Protein AF-A1DB89-F1 (afdb_monomer)

Structure (mmCIF, N/CA/C/O backbone):
data_AF-A1DB89-F1
#
_entry.id   AF-A1DB89-F1
#
loop_
_atom_site.group_PDB
_atom_site.id
_atom_site.type_symbol
_atom_site.label_atom_id
_atom_site.label_alt_id
_atom_site.label_comp_id
_atom_site.label_asym_id
_atom_site.label_entity_id
_atom_site.label_seq_id
_atom_site.pdbx_PDB_ins_code
_atom_site.Cartn_x
_atom_site.Cartn_y
_atom_site.Cartn_z
_atom_site.occupancy
_atom_site.B_iso_or_equiv
_atom_site.auth_seq_id
_atom_site.auth_comp_id
_atom_site.auth_asym_id
_atom_site.auth_atom_id
_atom_site.pdbx_PDB_model_num
ATOM 1 N N . MET A 1 1 ? -34.392 -0.209 12.745 1.00 44.47 1 MET A N 1
ATOM 2 C CA . MET A 1 1 ? -32.955 0.082 12.586 1.00 44.47 1 MET A CA 1
ATOM 3 C C . MET A 1 1 ? -32.216 -1.117 13.148 1.00 44.47 1 MET A C 1
ATOM 5 O O . MET A 1 1 ? -32.241 -1.306 14.354 1.00 44.47 1 MET A O 1
ATOM 9 N N . LEU A 1 2 ? -31.728 -2.008 12.284 1.00 49.06 2 LEU A N 1
ATOM 10 C CA . LEU A 1 2 ? -30.913 -3.142 12.717 1.00 49.06 2 LEU A CA 1
ATOM 11 C C . LEU A 1 2 ? -29.501 -2.598 12.916 1.00 49.06 2 LEU A C 1
ATOM 13 O O . LEU A 1 2 ? -28.946 -2.014 11.984 1.00 49.06 2 LEU A O 1
ATOM 17 N N . LEU A 1 3 ? -28.973 -2.722 14.132 1.00 57.09 3 LEU A N 1
ATOM 18 C CA . LEU A 1 3 ? -27.548 -2.521 14.362 1.00 57.09 3 LEU A CA 1
ATOM 19 C C . LEU A 1 3 ? -26.805 -3.492 13.427 1.00 57.09 3 LEU A C 1
ATOM 21 O O . LEU A 1 3 ? -27.287 -4.616 13.237 1.00 57.09 3 LEU A O 1
ATOM 25 N N . PRO A 1 4 ? -25.686 -3.086 12.803 1.00 61.97 4 PRO A N 1
ATOM 26 C CA . PRO A 1 4 ? -24.822 -4.052 12.139 1.00 61.97 4 PRO A CA 1
ATOM 27 C C . PRO A 1 4 ? -24.459 -5.162 13.138 1.00 61.97 4 PRO A C 1
ATOM 29 O O . PRO A 1 4 ? -24.604 -4.965 14.344 1.00 61.97 4 PRO A O 1
ATOM 32 N N . ASN A 1 5 ? -24.015 -6.328 12.659 1.00 65.00 5 ASN A N 1
ATOM 33 C CA . ASN A 1 5 ? -23.378 -7.324 13.528 1.00 65.00 5 ASN A CA 1
ATOM 34 C C . ASN A 1 5 ? -22.105 -6.693 14.111 1.00 65.00 5 ASN A C 1
ATOM 36 O O . ASN A 1 5 ? -21.023 -6.844 13.558 1.00 65.00 5 ASN A O 1
ATOM 40 N N . THR A 1 6 ? -22.277 -5.899 15.159 1.00 69.19 6 THR A N 1
ATOM 41 C CA . THR A 1 6 ? -21.229 -5.233 15.911 1.00 69.19 6 THR A CA 1
ATOM 42 C C . THR A 1 6 ? -20.691 -6.218 16.912 1.00 69.19 6 THR A C 1
ATOM 44 O O . THR A 1 6 ? -21.466 -6.837 17.648 1.00 69.19 6 THR A O 1
ATOM 47 N N . ASP A 1 7 ? -19.374 -6.330 16.953 1.00 84.25 7 ASP A N 1
ATOM 48 C CA . ASP A 1 7 ? -18.709 -7.035 18.031 1.00 84.25 7 ASP A CA 1
ATOM 49 C C . ASP A 1 7 ? -19.123 -6.432 19.391 1.00 84.25 7 ASP A C 1
ATOM 51 O O . ASP A 1 7 ? -18.989 -5.213 19.588 1.00 84.25 7 ASP A O 1
ATOM 55 N N . PRO A 1 8 ? -19.673 -7.244 20.314 1.00 87.88 8 PRO A N 1
ATOM 56 C CA . PRO A 1 8 ? -20.167 -6.755 21.597 1.00 87.88 8 PRO A CA 1
ATOM 57 C C . PRO A 1 8 ? -19.088 -6.084 22.449 1.00 87.88 8 PRO A C 1
ATOM 59 O O . PRO A 1 8 ? -19.389 -5.110 23.138 1.00 87.88 8 PRO A O 1
ATOM 62 N N . GLU A 1 9 ? -17.845 -6.566 22.380 1.00 89.75 9 GLU A N 1
ATOM 63 C CA . GLU A 1 9 ? -16.740 -6.054 23.195 1.00 89.75 9 GLU A CA 1
ATOM 64 C C . GLU A 1 9 ? -16.312 -4.663 22.723 1.00 89.75 9 GLU A C 1
ATOM 66 O O . GLU A 1 9 ? -16.290 -3.710 23.507 1.00 89.75 9 GLU A O 1
ATOM 71 N N . ALA A 1 10 ? -16.084 -4.491 21.418 1.00 90.88 10 ALA A N 1
ATOM 72 C CA . ALA A 1 10 ? -15.806 -3.179 20.842 1.00 90.88 10 ALA A CA 1
ATOM 73 C C . ALA A 1 10 ? -16.953 -2.180 21.086 1.00 90.88 10 ALA A C 1
ATOM 75 O O . ALA A 1 10 ? -16.701 -1.005 21.375 1.00 90.88 10 ALA A O 1
ATOM 76 N N . PHE A 1 11 ? -18.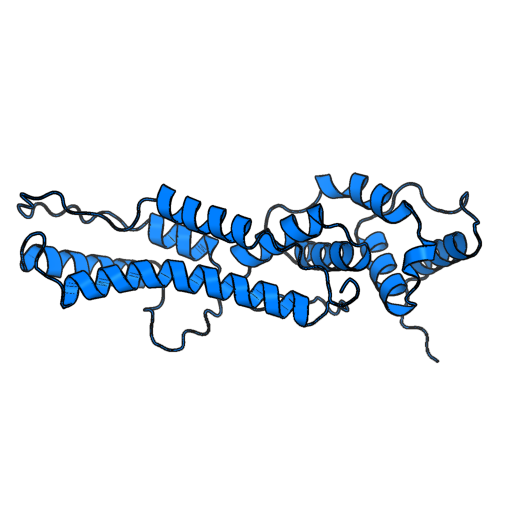209 -2.640 21.046 1.00 91.06 11 PHE A N 1
ATOM 77 C CA . PHE A 1 11 ? -19.352 -1.773 21.336 1.00 91.06 11 PHE A CA 1
ATOM 78 C C . PHE A 1 11 ? -19.424 -1.383 22.813 1.00 91.06 11 PHE A C 1
ATOM 80 O O . PHE A 1 11 ? -19.740 -0.233 23.122 1.00 91.06 11 PHE A O 1
ATOM 87 N N . SER A 1 12 ? -19.068 -2.288 23.729 1.00 94.06 12 SER A N 1
ATOM 88 C CA . SER A 1 12 ? -18.963 -1.970 25.156 1.00 94.06 12 SER A CA 1
ATOM 89 C C . SER A 1 12 ? -17.928 -0.874 25.403 1.00 94.06 12 SER A C 1
ATOM 91 O O . SER A 1 12 ? -18.253 0.141 26.019 1.00 94.06 12 SER A O 1
ATOM 93 N N . ILE A 1 13 ? -16.727 -1.012 24.829 1.00 95.12 13 ILE A N 1
ATOM 94 C CA . ILE A 1 13 ? -15.665 0.002 24.926 1.00 95.12 13 ILE A CA 1
ATOM 95 C C . ILE A 1 13 ? -16.165 1.359 24.409 1.00 95.12 13 ILE A C 1
ATOM 97 O O . ILE A 1 13 ? -15.927 2.401 25.027 1.00 95.12 13 ILE A O 1
ATOM 101 N N . LEU A 1 14 ? -16.880 1.361 23.280 1.00 94.25 14 LEU A N 1
ATOM 102 C CA . LEU A 1 14 ? -17.439 2.578 22.702 1.00 94.25 14 LEU A CA 1
ATOM 103 C C . LEU A 1 14 ? -18.462 3.244 23.636 1.00 94.25 14 LEU A C 1
ATOM 105 O O . LEU A 1 14 ? -18.433 4.465 23.807 1.00 94.25 14 LEU A O 1
ATOM 109 N N . LEU A 1 15 ? -19.345 2.459 24.256 1.00 93.94 15 LEU A N 1
ATOM 110 C CA . LEU A 1 15 ? -20.322 2.956 25.223 1.00 93.94 15 LEU A CA 1
ATOM 111 C C . LEU A 1 15 ? -19.651 3.493 26.488 1.00 93.94 15 LEU A C 1
ATOM 113 O O . LEU A 1 15 ? -20.052 4.548 26.979 1.00 93.94 15 LEU A O 1
ATOM 117 N N . ASP A 1 16 ? -18.627 2.819 27.007 1.00 96.38 16 ASP A N 1
ATOM 118 C CA . ASP A 1 16 ? -17.870 3.303 28.164 1.00 96.38 16 ASP A CA 1
ATOM 119 C C . ASP A 1 16 ? -17.239 4.667 27.882 1.00 96.38 16 ASP A C 1
ATOM 121 O O . ASP A 1 16 ? -17.330 5.578 28.707 1.00 96.38 16 ASP A O 1
ATOM 125 N N . LEU A 1 17 ? -16.701 4.854 26.677 1.00 94.88 17 LEU A N 1
ATOM 126 C CA . LEU A 1 17 ? -16.179 6.138 26.218 1.00 94.88 17 LEU A CA 1
ATOM 127 C C . LEU A 1 17 ? -17.274 7.207 26.088 1.00 94.88 17 LEU A C 1
ATOM 129 O O . LEU A 1 17 ? -17.114 8.309 26.613 1.00 94.88 17 LEU A O 1
ATOM 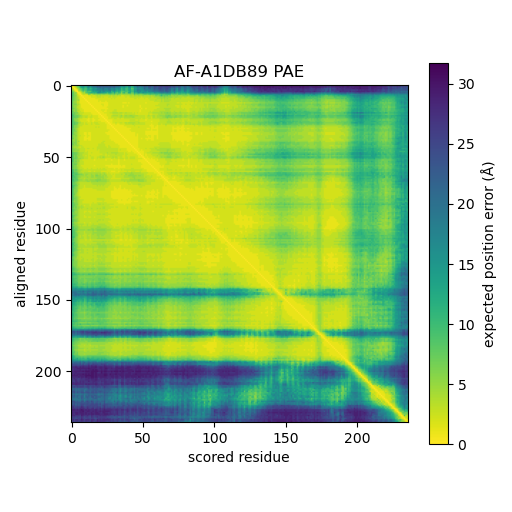133 N N . MET A 1 18 ? -18.415 6.887 25.467 1.00 93.44 18 MET A N 1
ATOM 134 C CA . MET A 1 18 ? -19.552 7.815 25.336 1.00 93.44 18 MET A CA 1
ATOM 135 C C . MET A 1 18 ? -20.154 8.227 26.686 1.00 93.44 18 MET A C 1
ATOM 137 O O . MET A 1 18 ? -20.634 9.351 26.832 1.00 93.44 18 MET A O 1
ATOM 141 N N . HIS A 1 19 ? -20.130 7.330 27.673 1.00 95.38 19 HIS A N 1
ATOM 142 C CA . HIS A 1 19 ? -20.631 7.569 29.026 1.00 95.38 19 HIS A CA 1
ATOM 143 C C . HIS A 1 19 ? -19.552 8.054 30.005 1.00 95.38 19 HIS A C 1
ATOM 145 O O . HIS A 1 19 ? -19.814 8.127 31.207 1.00 95.38 19 HIS A O 1
ATOM 151 N N . CYS A 1 20 ? -18.355 8.395 29.519 1.00 93.75 20 CYS A N 1
ATOM 152 C CA . CYS A 1 20 ? -17.230 8.873 30.328 1.00 93.75 20 CYS A CA 1
ATOM 153 C C . CYS A 1 20 ? -16.781 7.898 31.439 1.00 93.75 20 CYS A C 1
ATOM 155 O O . CYS A 1 20 ? -16.173 8.321 32.425 1.00 93.75 20 CYS A O 1
ATOM 157 N N . ARG A 1 21 ? -17.029 6.592 31.286 1.00 95.19 21 ARG A N 1
ATOM 158 C CA . ARG A 1 21 ? -16.567 5.528 32.194 1.00 95.19 21 ARG A CA 1
ATOM 159 C C . ARG A 1 21 ? -15.124 5.137 31.878 1.00 95.19 21 ARG A C 1
ATOM 161 O O . ARG A 1 21 ? -14.811 3.992 31.584 1.00 95.19 21 ARG A O 1
ATOM 168 N N . THR A 1 22 ? -14.219 6.109 31.946 1.00 91.00 22 THR A N 1
ATOM 169 C CA . THR A 1 22 ? -12.818 5.966 31.507 1.00 91.00 22 THR A CA 1
ATOM 170 C C . THR A 1 22 ? -12.013 4.906 32.262 1.00 91.00 22 THR A C 1
ATOM 172 O O . THR A 1 22 ? -10.991 4.468 31.741 1.00 91.00 22 THR A O 1
ATOM 175 N N . GLN A 1 23 ? -12.460 4.496 33.455 1.00 93.38 23 GLN A N 1
ATOM 176 C CA . GLN A 1 23 ? -11.852 3.414 34.242 1.00 93.38 23 GLN A CA 1
ATOM 177 C C . GLN A 1 23 ? -12.114 2.020 33.654 1.00 93.38 23 GLN A C 1
ATOM 179 O O . GLN A 1 23 ? -11.301 1.127 33.859 1.00 93.38 23 GLN A O 1
ATOM 184 N N . GLU A 1 24 ? -13.205 1.852 32.903 1.00 95.81 24 GLU A N 1
ATOM 185 C CA . GLU A 1 24 ? -13.568 0.586 32.249 1.00 95.81 24 GLU A CA 1
ATOM 186 C C . GLU A 1 24 ? -12.917 0.452 30.861 1.00 95.81 24 GLU A C 1
ATOM 188 O O . GLU A 1 24 ? -12.882 -0.623 30.269 1.00 95.81 24 GLU A O 1
ATOM 193 N N . VAL A 1 25 ? -12.361 1.548 30.330 1.00 95.56 25 VAL A N 1
ATOM 194 C CA . VAL A 1 25 ? -11.751 1.567 28.999 1.00 95.56 25 VAL A CA 1
ATOM 195 C C . VAL A 1 25 ? -10.359 0.929 29.049 1.00 95.56 25 VAL A C 1
ATOM 197 O O . VAL A 1 25 ? -9.493 1.407 29.792 1.00 95.56 25 VAL A O 1
ATOM 200 N N . PRO A 1 26 ? -10.078 -0.091 28.218 1.00 94.88 26 PRO A N 1
ATOM 201 C CA . PRO A 1 26 ? -8.799 -0.782 28.240 1.00 94.88 26 PRO A CA 1
ATOM 202 C C . PRO A 1 26 ? -7.640 0.137 27.833 1.00 94.88 26 PRO A C 1
ATOM 204 O O . PRO A 1 26 ? -7.712 0.931 26.890 1.00 94.88 26 PRO A O 1
ATOM 207 N N . THR A 1 27 ? -6.513 0.000 28.531 1.00 93.31 27 THR A N 1
ATOM 208 C CA . THR A 1 27 ? -5.285 0.759 28.240 1.00 93.31 27 THR A CA 1
ATOM 209 C C . THR A 1 27 ? -4.601 0.302 26.952 1.00 93.31 27 THR A C 1
ATOM 211 O O . THR A 1 27 ? -3.923 1.099 26.304 1.00 93.31 27 THR A O 1
ATOM 214 N N . ALA A 1 28 ? -4.813 -0.952 26.554 1.00 94.00 28 ALA A N 1
ATOM 215 C CA . ALA A 1 28 ? -4.338 -1.541 25.312 1.00 94.00 28 ALA A CA 1
ATOM 216 C C . ALA A 1 28 ? -5.432 -2.422 24.704 1.00 94.00 28 ALA A C 1
ATOM 218 O O . ALA A 1 28 ? -6.164 -3.084 25.431 1.00 94.00 28 ALA A O 1
ATOM 219 N N . VAL A 1 29 ? -5.490 -2.451 23.377 1.00 95.56 29 VAL A N 1
ATOM 220 C CA . VAL A 1 29 ? -6.364 -3.336 22.602 1.00 95.56 29 VAL A CA 1
ATOM 221 C C . VAL A 1 29 ? -5.521 -4.110 21.594 1.00 95.56 29 VAL A C 1
ATOM 223 O O . VAL A 1 29 ? -4.417 -3.694 21.221 1.00 95.56 29 VAL A O 1
ATOM 226 N N . THR A 1 30 ? -6.027 -5.250 21.157 1.00 96.19 30 THR A N 1
ATOM 227 C CA . THR A 1 30 ? -5.510 -5.982 20.006 1.00 96.19 30 THR A CA 1
ATOM 228 C C . THR A 1 30 ? -5.771 -5.206 18.714 1.00 96.19 30 THR A C 1
ATOM 230 O O . THR A 1 30 ? -6.582 -4.279 18.657 1.00 96.19 30 THR A O 1
ATOM 233 N N . PHE A 1 31 ? -5.066 -5.573 17.642 1.00 96.88 31 PHE A N 1
ATOM 234 C CA . PHE A 1 31 ? -5.273 -4.912 16.357 1.00 96.88 31 PHE A CA 1
ATOM 235 C C . PHE A 1 31 ? -6.664 -5.195 15.769 1.00 96.88 31 PHE A C 1
ATOM 237 O O . PHE A 1 31 ? -7.263 -4.294 15.190 1.00 96.88 31 PHE A O 1
ATOM 244 N N . ASP A 1 32 ? -7.204 -6.401 15.956 1.00 95.19 32 ASP A N 1
ATOM 245 C CA . ASP A 1 32 ? -8.548 -6.734 15.474 1.00 95.19 32 ASP A CA 1
ATOM 246 C C . ASP A 1 32 ? -9.638 -5.963 16.240 1.00 95.19 32 ASP A C 1
ATOM 248 O O . ASP A 1 32 ? -10.530 -5.405 15.606 1.00 95.19 32 ASP A O 1
ATOM 252 N N . GLU A 1 33 ? -9.514 -5.810 17.565 1.00 95.38 33 GLU A N 1
ATOM 253 C CA . GLU A 1 33 ? -10.405 -4.940 18.356 1.00 95.38 33 GLU A CA 1
ATOM 254 C C . GLU A 1 33 ? -10.330 -3.477 17.893 1.00 95.38 33 GLU A C 1
ATOM 256 O O . GLU A 1 33 ? -11.354 -2.807 17.780 1.00 95.38 33 GLU A O 1
ATOM 261 N N . LEU A 1 34 ? -9.134 -2.968 17.567 1.00 96.88 34 LEU A N 1
ATOM 262 C CA . LEU A 1 34 ? -8.974 -1.607 17.044 1.00 96.88 34 LEU A CA 1
ATOM 263 C C . LEU A 1 34 ? -9.665 -1.419 15.684 1.00 96.88 34 LEU A C 1
ATOM 265 O O . LEU A 1 34 ? -10.245 -0.362 15.425 1.00 96.88 34 LEU A O 1
ATOM 269 N N . VAL A 1 35 ? -9.593 -2.422 14.807 1.00 96.75 35 VAL A N 1
ATOM 270 C CA . VAL A 1 35 ? -10.271 -2.409 13.501 1.00 96.75 35 VAL A CA 1
ATOM 271 C C . VAL A 1 35 ? -11.781 -2.400 13.688 1.00 96.75 35 VAL A C 1
ATOM 273 O O . VAL A 1 35 ? -12.471 -1.612 13.047 1.00 96.75 35 VAL A O 1
ATOM 276 N N . GLU A 1 36 ? -12.289 -3.228 14.589 1.00 95.38 36 GLU A N 1
ATOM 277 C CA . GLU A 1 36 ? -13.714 -3.314 14.877 1.00 95.38 36 GLU A CA 1
ATOM 278 C C . GLU A 1 36 ? -14.246 -2.025 15.521 1.00 95.38 36 GLU A C 1
ATOM 280 O O . GLU A 1 36 ? -15.251 -1.467 15.076 1.00 95.38 36 GLU A O 1
ATOM 285 N N . LEU A 1 37 ? -13.499 -1.440 16.460 1.00 95.19 37 LEU A N 1
ATOM 286 C CA . LEU A 1 37 ? -13.767 -0.094 16.970 1.00 95.19 37 LEU A CA 1
ATOM 287 C C . LEU A 1 37 ? -13.818 0.939 15.837 1.00 95.19 37 LEU A C 1
ATOM 289 O O . LEU A 1 37 ? -14.718 1.777 15.809 1.00 95.19 37 LEU A O 1
ATOM 293 N N . ALA A 1 38 ? -12.896 0.874 14.872 1.00 95.62 38 ALA A N 1
ATOM 294 C CA . ALA A 1 38 ? -12.907 1.768 13.716 1.00 95.62 38 ALA A CA 1
ATOM 295 C C . ALA A 1 38 ? -14.157 1.573 12.836 1.00 95.62 38 ALA A C 1
ATOM 297 O O . ALA A 1 38 ? -14.722 2.560 12.355 1.00 95.62 38 ALA A O 1
ATOM 298 N N . VAL A 1 39 ? -14.632 0.333 12.654 1.00 94.44 39 VAL A N 1
ATOM 299 C CA . VAL A 1 39 ? -15.888 0.036 11.938 1.00 94.44 39 VAL A CA 1
ATOM 300 C C . VAL A 1 39 ? -17.060 0.718 12.633 1.00 94.44 39 VAL A C 1
ATOM 302 O O . VAL A 1 39 ? -17.817 1.450 11.989 1.00 94.44 39 VAL A O 1
ATOM 305 N N . GLN A 1 40 ? -17.177 0.543 13.947 1.00 92.75 40 GLN A N 1
ATOM 306 C CA . GLN A 1 40 ? -18.278 1.097 14.732 1.00 92.75 40 GLN A CA 1
ATOM 307 C C . GLN A 1 40 ? -18.240 2.624 14.774 1.00 92.75 40 GLN A C 1
ATOM 309 O O . GLN A 1 40 ? -19.252 3.279 14.528 1.00 92.75 40 GLN A O 1
ATOM 314 N N . VAL A 1 41 ? -17.064 3.211 14.987 1.00 93.25 41 VAL A N 1
ATOM 315 C CA . VAL A 1 41 ? -16.871 4.665 14.970 1.00 93.25 41 VAL A CA 1
ATOM 316 C C . VAL A 1 41 ? -17.231 5.267 13.622 1.00 93.25 41 VAL A C 1
ATOM 318 O O . VAL A 1 41 ? -17.911 6.297 13.562 1.00 93.25 41 VAL A O 1
ATOM 321 N N . ASN A 1 42 ? -16.820 4.617 12.535 1.00 93.00 42 ASN A N 1
ATOM 322 C CA . A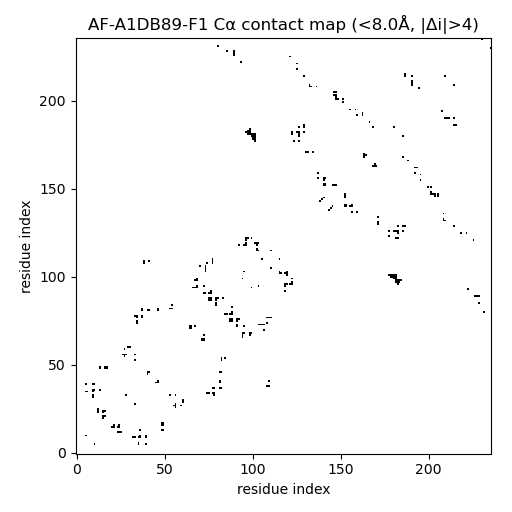SN A 1 42 ? -17.170 5.058 11.197 1.00 93.00 42 ASN A CA 1
ATOM 323 C C . ASN A 1 42 ? -18.671 4.894 10.913 1.00 93.00 42 ASN A C 1
ATOM 325 O O . ASN A 1 42 ? -19.237 5.720 10.197 1.00 93.00 42 ASN A O 1
ATOM 329 N N . TYR A 1 43 ? -19.324 3.870 11.469 1.00 91.88 43 TYR A N 1
ATOM 330 C CA . TYR A 1 43 ? -20.761 3.643 11.319 1.00 91.88 43 TYR A CA 1
ATOM 331 C C . TYR A 1 43 ? -21.591 4.677 12.095 1.00 91.88 43 TYR A C 1
ATOM 333 O O . TYR A 1 43 ? -22.415 5.373 11.503 1.00 91.88 43 TYR A O 1
ATOM 341 N N . PHE A 1 44 ? -21.332 4.837 13.396 1.00 91.69 44 PHE A N 1
ATOM 342 C CA . PHE A 1 44 ? -22.059 5.759 14.279 1.00 91.69 44 PHE A CA 1
ATO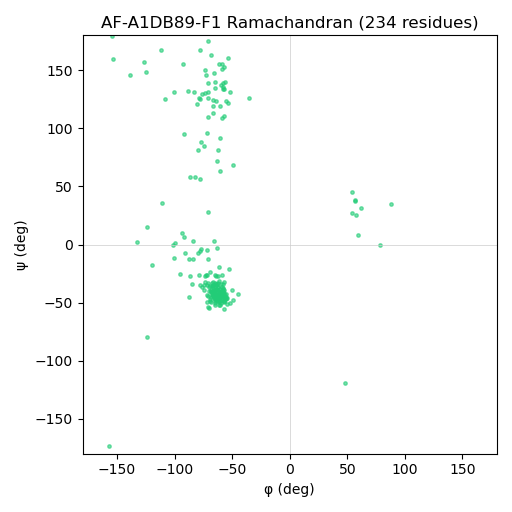M 343 C C . PHE A 1 44 ? -21.612 7.220 14.157 1.00 91.69 44 PHE A C 1
ATOM 345 O O . PHE A 1 44 ? -22.230 8.102 14.749 1.00 91.69 44 PHE A O 1
ATOM 352 N N . LYS A 1 45 ? -20.541 7.492 13.400 1.00 91.94 45 LYS A N 1
ATOM 353 C CA . LYS A 1 45 ? -19.960 8.832 13.206 1.00 91.94 45 LYS A CA 1
ATOM 354 C C . LYS A 1 45 ? -19.565 9.511 14.522 1.00 91.94 45 LYS A C 1
ATOM 356 O O . LYS A 1 45 ? -19.672 10.724 14.666 1.00 91.94 45 LYS A O 1
ATOM 361 N N . CYS A 1 46 ? -19.037 8.737 15.466 1.00 92.69 46 CYS A N 1
ATOM 362 C CA . CYS A 1 46 ? -18.777 9.169 16.841 1.00 92.69 46 CYS A CA 1
ATOM 363 C C . CYS A 1 46 ? -17.281 9.297 17.184 1.00 92.69 46 CYS A C 1
ATOM 365 O O . CYS A 1 46 ? -16.876 9.029 18.311 1.00 92.69 46 CYS A O 1
ATOM 367 N N . HIS A 1 47 ? -16.452 9.729 16.22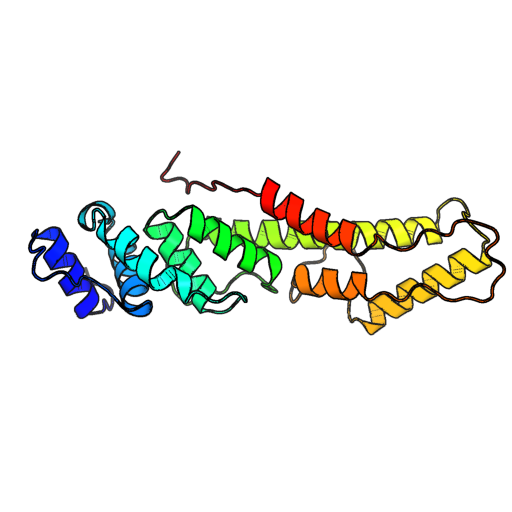9 1.00 92.88 47 HIS A N 1
ATOM 368 C CA . HIS A 1 47 ? -14.995 9.864 16.391 1.00 92.88 47 HIS A CA 1
ATOM 369 C C . HIS A 1 47 ? -14.589 10.647 17.651 1.00 92.88 47 HIS A C 1
ATOM 371 O O . HIS A 1 47 ? -13.658 10.257 18.350 1.00 92.88 47 HIS A O 1
ATOM 377 N N . GLY A 1 48 ? -15.326 11.715 17.981 1.00 90.12 48 GLY A N 1
ATOM 378 C CA . GLY A 1 48 ? -15.046 12.551 19.151 1.00 90.12 48 GLY A CA 1
ATOM 379 C C . GLY A 1 48 ? -15.185 11.830 20.496 1.00 90.12 48 GLY A C 1
ATOM 380 O O . GLY A 1 48 ? -14.488 12.195 21.439 1.00 90.12 48 GLY A O 1
ATOM 381 N N . ALA A 1 49 ? -16.017 10.784 20.587 1.00 91.56 49 ALA A N 1
ATOM 382 C CA . ALA A 1 49 ? -16.207 10.028 21.828 1.00 91.56 49 ALA A CA 1
ATOM 383 C C . ALA A 1 49 ? -14.926 9.302 22.267 1.00 91.56 49 ALA A C 1
ATOM 385 O O . ALA A 1 49 ? -14.718 9.069 23.452 1.00 91.56 49 ALA A O 1
ATOM 386 N N . LEU A 1 50 ? -14.039 8.983 21.321 1.00 92.19 50 LEU A N 1
ATOM 387 C CA . LEU A 1 50 ? -12.823 8.227 21.598 1.00 92.19 50 LEU A CA 1
ATOM 388 C C . LEU A 1 50 ? -11.671 9.103 22.102 1.00 92.19 50 LEU A C 1
ATOM 390 O O . LEU A 1 50 ? -10.672 8.574 22.590 1.00 92.19 50 LEU A O 1
ATOM 394 N N . GLY A 1 51 ? -11.781 10.431 21.999 1.00 91.00 51 GLY A N 1
ATOM 395 C CA . GLY A 1 51 ? -10.744 11.362 22.442 1.00 91.00 51 GLY A CA 1
ATOM 396 C C . GLY A 1 51 ? -9.348 10.973 21.935 1.00 91.00 51 GLY A C 1
ATOM 397 O O . GLY A 1 51 ? -9.108 10.897 20.734 1.00 91.00 51 GLY A O 1
ATOM 398 N N . LEU A 1 52 ? -8.422 10.716 22.866 1.00 92.19 52 LEU A N 1
ATOM 399 C CA . LEU A 1 52 ? -7.024 10.363 22.571 1.00 92.19 52 LEU A CA 1
ATOM 400 C C . LEU A 1 52 ? -6.721 8.857 22.656 1.00 92.19 52 LEU A C 1
ATOM 402 O O . LEU A 1 52 ? -5.568 8.459 22.479 1.00 92.19 52 LEU A O 1
ATOM 406 N N . TYR A 1 53 ? -7.714 8.014 22.947 1.00 95.12 53 TYR A N 1
ATOM 407 C CA . TYR A 1 53 ? -7.505 6.570 23.080 1.00 95.12 53 TYR A CA 1
ATOM 408 C C . TYR A 1 53 ? -6.980 5.909 21.794 1.00 95.12 53 TYR A C 1
ATOM 410 O O . TYR A 1 53 ? -6.009 5.157 21.901 1.00 95.12 53 TYR A O 1
ATOM 418 N N . PRO A 1 54 ? -7.485 6.236 20.582 1.00 95.25 54 PRO A N 1
ATOM 419 C CA . PRO A 1 54 ? -6.985 5.639 19.348 1.00 95.25 54 PRO A CA 1
ATOM 420 C C . PRO A 1 54 ? -5.497 5.888 19.147 1.00 95.25 54 PRO A C 1
ATOM 422 O O . PRO A 1 54 ? -4.760 4.943 18.895 1.00 95.25 54 PRO A O 1
ATOM 425 N N . ALA A 1 55 ? -5.034 7.126 19.348 1.00 94.75 55 ALA A N 1
ATOM 426 C CA . ALA A 1 55 ? -3.620 7.472 19.222 1.00 94.75 55 ALA A CA 1
ATOM 427 C C . ALA A 1 55 ? -2.743 6.641 20.174 1.00 94.75 55 ALA A C 1
ATOM 429 O O . ALA A 1 55 ? -1.685 6.153 19.784 1.00 94.75 55 ALA A O 1
ATOM 430 N N . ARG A 1 56 ? -3.207 6.415 21.412 1.00 94.94 56 ARG A N 1
ATOM 431 C CA . ARG A 1 56 ? -2.504 5.559 22.377 1.00 94.94 56 ARG A CA 1
ATOM 432 C C . ARG A 1 56 ? -2.465 4.110 21.910 1.00 94.94 56 ARG A C 1
ATOM 434 O O . ARG A 1 56 ? -1.392 3.522 21.895 1.00 94.94 56 ARG A O 1
ATOM 441 N N . TRP A 1 57 ? -3.593 3.522 21.529 1.00 97.38 57 TRP A N 1
ATOM 442 C CA . TRP A 1 57 ? -3.636 2.125 21.086 1.00 97.38 57 TRP A CA 1
ATOM 443 C C . TRP A 1 57 ? -2.801 1.893 19.824 1.00 97.38 57 TRP A C 1
ATOM 445 O O . TRP A 1 57 ? -2.023 0.941 19.759 1.00 97.38 57 TRP A O 1
ATOM 455 N N . ILE A 1 58 ? -2.889 2.814 18.866 1.00 96.69 58 ILE A N 1
ATOM 456 C CA . ILE A 1 58 ? -2.083 2.830 17.648 1.00 96.69 58 ILE A CA 1
ATOM 457 C C . ILE A 1 58 ? -0.584 2.825 17.976 1.00 96.69 58 ILE A C 1
ATOM 459 O O . ILE A 1 58 ? 0.157 2.019 17.413 1.00 96.69 58 ILE A O 1
ATOM 463 N N . GLU A 1 59 ? -0.138 3.663 18.915 1.00 95.06 59 GLU A N 1
ATOM 464 C CA . GLU A 1 59 ? 1.273 3.755 19.308 1.00 95.06 59 GLU A CA 1
ATOM 465 C C . GLU A 1 59 ? 1.832 2.413 19.812 1.00 95.06 59 GLU A C 1
ATOM 467 O O . GLU A 1 59 ? 2.960 2.046 19.485 1.00 95.06 59 GLU A O 1
ATOM 472 N N . HIS A 1 60 ? 1.031 1.633 20.544 1.00 94.38 60 HIS A N 1
ATOM 473 C CA . HIS A 1 60 ? 1.434 0.309 21.038 1.00 94.38 60 HIS A CA 1
ATOM 474 C C . HIS A 1 60 ? 1.472 -0.757 19.935 1.00 94.38 60 HIS A C 1
ATOM 476 O O . HIS A 1 60 ? 2.207 -1.744 20.035 1.00 94.38 60 HIS A O 1
ATOM 482 N N . LEU A 1 61 ? 0.673 -0.579 18.882 1.00 96.06 61 LEU A N 1
ATOM 483 C CA . LEU A 1 61 ? 0.503 -1.556 17.810 1.00 96.06 61 LEU A CA 1
ATOM 484 C C . LEU A 1 61 ? 1.418 -1.284 16.608 1.00 96.06 61 LEU A C 1
ATOM 486 O O . LEU A 1 61 ? 1.793 -2.227 15.909 1.00 96.06 61 LEU A O 1
ATOM 490 N N . LYS A 1 62 ? 1.848 -0.032 16.390 1.00 91.94 62 LYS A N 1
ATOM 491 C CA . LYS A 1 62 ? 2.592 0.375 15.183 1.00 91.94 62 LYS A CA 1
ATOM 492 C C . LYS A 1 62 ? 3.876 -0.422 14.943 1.00 91.94 62 LYS A C 1
ATOM 494 O O . LYS A 1 62 ? 4.239 -0.657 13.795 1.00 91.94 62 LYS A O 1
ATOM 499 N N . ALA A 1 63 ? 4.547 -0.867 16.009 1.00 91.06 63 ALA A N 1
ATOM 500 C CA . ALA A 1 63 ? 5.788 -1.638 15.916 1.00 91.06 63 ALA A CA 1
ATOM 501 C C . ALA A 1 63 ? 5.583 -3.058 15.359 1.00 91.06 63 ALA A C 1
ATOM 503 O O . ALA A 1 63 ? 6.521 -3.645 14.828 1.00 91.06 63 ALA A O 1
ATOM 504 N N . LYS A 1 64 ? 4.368 -3.611 15.476 1.00 92.50 64 LYS A N 1
ATOM 505 C CA . LYS A 1 64 ? 4.016 -4.954 14.988 1.00 92.50 64 LYS A CA 1
ATOM 506 C C . LYS A 1 64 ? 3.489 -4.949 13.553 1.00 92.50 64 LYS A C 1
ATOM 508 O O . LYS A 1 64 ? 3.293 -6.015 12.980 1.00 92.50 64 LYS A O 1
ATOM 513 N N . ARG A 1 65 ? 3.267 -3.764 12.980 1.00 94.38 65 ARG A N 1
ATOM 514 C CA . ARG A 1 65 ? 2.726 -3.598 11.633 1.00 94.38 65 ARG A CA 1
ATOM 515 C C . ARG A 1 65 ? 3.610 -4.306 10.594 1.00 94.38 65 ARG A C 1
ATOM 517 O O . ARG A 1 65 ? 4.829 -4.109 10.606 1.00 94.38 65 ARG A O 1
ATOM 524 N N . PRO A 1 66 ? 3.021 -5.041 9.637 1.00 93.94 66 PRO A N 1
ATOM 525 C CA . PRO A 1 66 ? 3.776 -5.660 8.559 1.00 93.94 66 PRO A CA 1
ATOM 526 C C . PRO A 1 66 ? 4.558 -4.648 7.716 1.00 93.94 66 PRO A C 1
ATOM 528 O O . PRO A 1 66 ? 4.165 -3.494 7.536 1.00 93.94 66 PRO A O 1
ATOM 531 N N . ASN A 1 67 ? 5.676 -5.107 7.160 1.00 91.75 67 ASN A N 1
ATOM 532 C CA . ASN A 1 67 ? 6.513 -4.346 6.229 1.00 91.75 67 ASN A CA 1
ATOM 533 C C . ASN A 1 67 ? 6.304 -4.757 4.760 1.00 91.75 67 ASN A C 1
ATOM 535 O O . ASN A 1 67 ? 6.948 -4.201 3.871 1.00 91.75 67 ASN A O 1
ATOM 539 N N . ALA A 1 68 ? 5.420 -5.724 4.517 1.00 93.50 68 ALA A N 1
ATOM 540 C CA . ALA A 1 68 ? 5.032 -6.211 3.204 1.00 93.50 68 ALA A CA 1
ATOM 541 C C . ALA A 1 68 ? 3.512 -6.114 3.047 1.00 93.50 68 ALA A C 1
ATOM 543 O O . ALA A 1 68 ? 2.769 -6.235 4.021 1.00 93.50 68 ALA A O 1
ATOM 544 N N . TYR A 1 69 ? 3.051 -5.880 1.820 1.00 95.50 69 TYR A N 1
ATOM 545 C CA . TYR A 1 69 ? 1.627 -5.781 1.523 1.00 95.50 69 TYR A CA 1
ATOM 546 C C . TYR A 1 69 ? 0.901 -7.109 1.785 1.00 95.50 69 TYR A C 1
ATOM 548 O O . TYR A 1 69 ? 1.244 -8.144 1.211 1.00 95.50 69 TYR A O 1
ATOM 556 N N . CYS A 1 70 ? -0.116 -7.051 2.642 1.00 95.94 70 CYS A N 1
ATOM 557 C CA . CYS A 1 70 ? -1.006 -8.145 3.022 1.00 95.94 70 CYS A CA 1
ATOM 558 C C . CYS A 1 70 ? -2.361 -7.577 3.483 1.00 95.94 70 CYS A C 1
ATOM 560 O O . CYS A 1 70 ? -2.543 -6.359 3.541 1.00 95.94 70 CYS A O 1
ATOM 562 N N . ASP A 1 71 ? -3.297 -8.446 3.857 1.00 96.75 71 ASP A N 1
ATOM 563 C CA . ASP A 1 71 ? -4.629 -8.054 4.340 1.00 96.75 71 ASP A CA 1
ATOM 564 C C . ASP A 1 71 ? -4.569 -7.141 5.575 1.00 96.75 71 ASP A C 1
ATOM 566 O O . ASP A 1 71 ? -5.348 -6.198 5.713 1.00 96.75 71 ASP A O 1
ATOM 570 N N . GLU A 1 72 ? -3.580 -7.336 6.446 1.00 96.75 72 GLU A N 1
ATOM 571 C CA . GLU A 1 72 ? -3.387 -6.470 7.609 1.00 96.75 72 GLU A CA 1
ATOM 572 C C . GLU A 1 72 ? -3.031 -5.028 7.204 1.00 96.75 72 GLU A C 1
ATOM 574 O O . GLU A 1 72 ? -3.477 -4.079 7.841 1.00 96.75 72 GLU A O 1
ATOM 579 N N . ILE A 1 73 ? -2.309 -4.824 6.094 1.00 97.44 73 ILE A N 1
ATOM 580 C CA . ILE A 1 73 ? -2.038 -3.476 5.564 1.00 97.44 73 ILE A CA 1
ATOM 581 C C . ILE A 1 73 ? -3.331 -2.782 5.130 1.00 97.44 73 ILE A C 1
ATOM 583 O O . ILE A 1 73 ? -3.464 -1.576 5.323 1.00 97.44 73 ILE A O 1
ATOM 587 N N . VAL A 1 74 ? -4.309 -3.523 4.599 1.00 97.75 74 VAL A N 1
ATOM 588 C CA . VAL A 1 74 ? -5.634 -2.974 4.266 1.00 97.75 74 VAL A CA 1
ATOM 589 C C . VAL A 1 74 ? -6.376 -2.543 5.531 1.00 97.75 74 VAL A C 1
ATOM 591 O O . VAL A 1 74 ? -6.909 -1.433 5.577 1.00 97.75 74 VAL A O 1
ATOM 594 N N . LYS A 1 75 ? -6.348 -3.369 6.583 1.00 98.06 75 LYS A N 1
ATOM 595 C CA . LYS A 1 75 ? -6.891 -3.007 7.901 1.00 98.06 75 LYS A CA 1
ATOM 596 C C . LYS A 1 75 ? -6.220 -1.743 8.456 1.00 98.06 75 LYS A C 1
ATOM 598 O O . LYS A 1 75 ? -6.906 -0.842 8.929 1.00 98.06 75 LYS A O 1
ATOM 603 N N . TRP A 1 76 ? -4.897 -1.618 8.329 1.00 98.00 76 TRP A N 1
ATOM 604 C CA . TRP A 1 76 ? -4.169 -0.421 8.761 1.00 98.00 76 TRP A CA 1
ATOM 605 C C . TRP A 1 76 ? -4.520 0.824 7.934 1.00 98.00 76 TRP A C 1
ATOM 607 O O . TRP A 1 76 ? -4.623 1.914 8.498 1.00 98.00 76 TRP A O 1
ATOM 617 N N . ILE A 1 77 ? -4.750 0.684 6.621 1.00 97.12 77 ILE A N 1
ATOM 618 C CA . ILE A 1 77 ? -5.285 1.776 5.790 1.00 97.12 77 ILE A CA 1
ATOM 619 C C . ILE A 1 77 ? -6.620 2.241 6.371 1.00 97.12 77 ILE A C 1
ATOM 621 O O . ILE A 1 77 ? -6.793 3.433 6.605 1.00 97.12 77 ILE A O 1
ATOM 625 N N . PHE A 1 78 ? -7.535 1.317 6.664 1.00 97.69 78 PHE A N 1
ATOM 626 C CA . PHE A 1 78 ? -8.835 1.662 7.231 1.00 97.69 78 PHE A CA 1
ATOM 627 C C . PHE A 1 78 ? -8.719 2.379 8.587 1.00 97.69 78 PHE A C 1
ATOM 629 O O . PHE A 1 78 ? -9.237 3.484 8.738 1.00 97.69 78 PHE A O 1
ATOM 636 N N . VAL A 1 79 ? -7.975 1.801 9.534 1.00 97.19 79 VAL A N 1
ATOM 637 C CA . VAL A 1 79 ? -7.735 2.370 10.874 1.00 97.19 79 VAL A CA 1
ATOM 638 C C . VAL A 1 79 ? -7.143 3.778 10.784 1.00 97.19 79 VAL A C 1
ATOM 640 O O . VAL A 1 79 ? -7.626 4.694 11.446 1.00 97.19 79 VAL A O 1
ATOM 643 N N . SER A 1 80 ? -6.133 3.978 9.933 1.00 96.00 80 SER A N 1
ATOM 644 C CA . SER A 1 80 ? -5.486 5.288 9.777 1.00 96.00 80 SER A CA 1
ATOM 645 C C . SER A 1 80 ? -6.400 6.350 9.159 1.00 96.00 80 SER A C 1
ATOM 647 O O . SER A 1 80 ? -6.309 7.516 9.536 1.00 96.00 80 SER A O 1
ATOM 649 N N . VAL A 1 81 ? -7.324 5.958 8.272 1.00 94.44 81 VAL A N 1
ATOM 650 C CA . VAL A 1 81 ? -8.347 6.859 7.718 1.00 94.44 81 VAL A CA 1
ATOM 651 C C . VAL A 1 81 ? -9.371 7.249 8.781 1.00 94.44 81 VAL A C 1
ATOM 653 O O . VAL A 1 81 ? -9.691 8.429 8.905 1.00 94.44 81 VAL A O 1
ATOM 656 N N . VAL A 1 82 ? -9.889 6.281 9.544 1.00 95.56 82 VAL A N 1
ATOM 657 C CA . VAL A 1 82 ? -10.923 6.532 10.562 1.00 95.56 82 VAL A CA 1
ATOM 658 C C . VAL A 1 82 ? -10.376 7.392 11.698 1.00 95.56 82 VAL A C 1
ATOM 660 O O . VAL A 1 82 ? -11.004 8.373 12.083 1.00 95.56 82 VAL A O 1
ATOM 663 N N . PHE A 1 83 ? -9.190 7.071 12.213 1.00 94.75 83 PHE A N 1
ATOM 664 C CA . PHE A 1 83 ? -8.603 7.793 13.347 1.00 94.75 83 PHE A CA 1
ATOM 665 C C . PHE A 1 83 ? -7.698 8.959 12.948 1.00 94.75 83 PHE A C 1
ATOM 667 O O . PHE A 1 83 ? -7.097 9.584 13.818 1.00 94.75 83 PHE A O 1
ATOM 674 N N . ASN A 1 84 ? -7.638 9.282 11.655 1.00 91.44 84 ASN A N 1
ATOM 675 C CA . ASN A 1 84 ? -6.874 10.401 11.116 1.00 91.44 84 ASN A CA 1
ATOM 676 C C . ASN A 1 84 ? -5.384 10.386 11.520 1.00 91.44 84 ASN A C 1
ATOM 678 O O . ASN A 1 84 ? -4.812 11.406 11.910 1.00 91.44 84 ASN A O 1
ATOM 682 N N . ASP A 1 85 ? -4.751 9.216 11.418 1.00 92.81 85 ASP A N 1
ATOM 683 C CA . ASP A 1 85 ? -3.312 9.062 11.636 1.00 92.81 85 ASP A CA 1
ATOM 684 C C . ASP A 1 85 ? -2.561 9.213 10.306 1.00 92.81 85 ASP A C 1
ATOM 686 O O . ASP A 1 85 ? -2.431 8.269 9.519 1.00 92.81 85 ASP A O 1
ATOM 690 N N . CYS A 1 86 ? -2.078 10.427 10.037 1.00 89.81 86 CYS A N 1
ATOM 691 C CA . CYS A 1 86 ? -1.408 10.763 8.781 1.00 89.81 86 CYS A CA 1
ATOM 692 C C . CYS A 1 86 ? -0.092 10.000 8.566 1.00 89.81 86 CYS A C 1
ATOM 694 O O . CYS A 1 86 ? 0.250 9.689 7.423 1.00 89.81 86 CYS A O 1
ATOM 696 N N . GLU A 1 87 ? 0.661 9.717 9.632 1.00 89.06 87 GLU A N 1
ATOM 697 C CA . GLU A 1 87 ? 1.960 9.044 9.524 1.00 89.06 87 GLU A CA 1
ATOM 698 C C . GLU A 1 87 ? 1.765 7.591 9.093 1.00 89.06 87 GLU A C 1
ATOM 700 O O . GLU A 1 87 ? 2.389 7.117 8.134 1.00 89.06 87 GLU A O 1
ATOM 705 N N . ILE A 1 88 ? 0.847 6.893 9.762 1.00 93.25 88 ILE A N 1
ATOM 706 C CA . ILE A 1 88 ? 0.503 5.523 9.411 1.00 93.25 88 ILE A CA 1
ATOM 707 C C . ILE A 1 88 ? -0.119 5.499 8.035 1.00 93.25 88 ILE A C 1
ATOM 709 O O . ILE A 1 88 ? 0.359 4.719 7.214 1.00 93.25 88 ILE A O 1
ATOM 713 N N . TYR A 1 89 ? -1.099 6.366 7.759 1.00 93.56 89 TYR A N 1
ATOM 714 C CA . TYR A 1 89 ? -1.757 6.432 6.458 1.00 93.56 89 TYR A CA 1
ATOM 715 C C . TYR A 1 89 ? -0.735 6.553 5.324 1.00 93.56 89 TYR A C 1
ATOM 717 O O . TYR A 1 89 ? -0.741 5.735 4.402 1.00 93.56 89 TYR A O 1
ATOM 725 N N . ALA A 1 90 ? 0.206 7.498 5.417 1.00 89.00 90 ALA A N 1
ATOM 726 C CA . ALA A 1 90 ? 1.259 7.669 4.419 1.00 89.00 90 ALA A CA 1
ATOM 727 C C . ALA A 1 90 ? 2.134 6.412 4.280 1.00 89.00 90 ALA A C 1
ATOM 729 O O . ALA A 1 90 ? 2.428 5.970 3.167 1.00 89.00 90 ALA A O 1
ATOM 730 N N . SER A 1 91 ? 2.524 5.798 5.399 1.00 90.75 91 SER A N 1
ATOM 731 C CA . SER A 1 91 ? 3.351 4.590 5.400 1.00 90.75 91 SER A CA 1
ATOM 732 C C . SER A 1 91 ? 2.655 3.395 4.733 1.00 90.75 91 SER A C 1
ATOM 734 O O . SER A 1 91 ? 3.238 2.749 3.856 1.00 90.75 91 SER A O 1
ATOM 736 N N . VAL A 1 92 ? 1.402 3.113 5.100 1.00 94.94 92 VAL A N 1
ATOM 737 C CA . VAL A 1 92 ? 0.683 1.916 4.633 1.00 94.94 92 VAL A CA 1
ATOM 738 C C . VAL A 1 92 ? 0.149 2.062 3.217 1.00 94.94 92 VAL A C 1
ATOM 740 O O . VAL A 1 92 ? 0.189 1.103 2.445 1.00 94.94 92 VAL A O 1
ATOM 743 N N . THR A 1 93 ? -0.270 3.267 2.827 1.00 94.38 93 THR A N 1
ATOM 744 C CA . THR A 1 93 ? -0.648 3.544 1.436 1.00 94.38 93 THR A CA 1
ATOM 745 C C . THR A 1 93 ? 0.563 3.510 0.513 1.00 94.38 93 THR A C 1
ATOM 747 O O . THR A 1 93 ? 0.465 2.923 -0.560 1.00 94.38 93 THR A O 1
ATOM 750 N N . CYS A 1 94 ? 1.728 4.019 0.932 1.00 91.06 94 CYS A N 1
ATOM 751 C CA . CYS A 1 94 ? 2.974 3.883 0.169 1.00 91.06 94 CYS A CA 1
ATOM 752 C C . CYS A 1 94 ? 3.328 2.409 -0.080 1.00 91.06 94 CYS A C 1
ATOM 754 O O . CYS A 1 94 ? 3.644 2.018 -1.209 1.00 91.06 94 CYS A O 1
ATOM 756 N N . LEU A 1 95 ? 3.215 1.570 0.952 1.00 92.88 95 LEU A N 1
ATOM 757 C CA . LEU A 1 95 ? 3.459 0.137 0.831 1.00 92.88 95 LEU A CA 1
ATOM 758 C C . LEU A 1 95 ? 2.467 -0.531 -0.136 1.00 92.88 95 LEU A C 1
ATOM 760 O O . LEU A 1 95 ? 2.881 -1.266 -1.036 1.00 92.88 95 LEU A O 1
ATOM 764 N N . ALA A 1 96 ? 1.174 -0.216 -0.013 1.00 96.06 96 ALA A N 1
ATOM 765 C CA . ALA A 1 96 ? 0.141 -0.710 -0.920 1.00 96.06 96 ALA A CA 1
ATOM 766 C C . ALA A 1 96 ? 0.376 -0.255 -2.368 1.00 96.06 96 ALA A C 1
ATOM 768 O O . ALA A 1 96 ? 0.319 -1.079 -3.280 1.00 96.06 96 ALA A O 1
ATOM 769 N N . ILE A 1 97 ? 0.719 1.015 -2.596 1.00 95.38 97 ILE A N 1
ATOM 770 C CA . ILE A 1 97 ? 1.051 1.562 -3.920 1.00 95.38 97 ILE A CA 1
ATOM 771 C C . ILE A 1 97 ? 2.214 0.785 -4.550 1.00 95.38 97 ILE A C 1
ATOM 773 O O . ILE A 1 97 ? 2.153 0.443 -5.728 1.00 95.38 97 ILE A O 1
ATOM 777 N N . ARG A 1 98 ? 3.267 0.478 -3.783 1.00 92.19 98 ARG A N 1
ATOM 778 C CA . ARG A 1 98 ? 4.481 -0.188 -4.287 1.00 92.19 98 ARG A CA 1
ATOM 779 C C . ARG A 1 98 ? 4.310 -1.678 -4.575 1.00 92.19 98 ARG A C 1
ATOM 781 O O . ARG A 1 98 ? 4.956 -2.188 -5.495 1.00 92.19 98 ARG A O 1
ATOM 788 N N . GLN A 1 99 ? 3.501 -2.372 -3.777 1.00 95.38 99 GLN A N 1
ATOM 789 C CA . GLN A 1 99 ? 3.521 -3.838 -3.713 1.00 95.38 99 GLN A CA 1
ATOM 790 C C . GLN A 1 99 ? 2.203 -4.513 -4.101 1.00 95.38 99 GLN A C 1
ATOM 792 O O . GLN A 1 99 ? 2.218 -5.699 -4.440 1.00 95.38 99 GLN A O 1
ATOM 797 N N . SER A 1 100 ? 1.078 -3.792 -4.109 1.00 96.31 100 SER A N 1
ATOM 798 C CA . SER A 1 100 ? -0.174 -4.354 -4.619 1.00 96.31 100 SER A CA 1
ATOM 799 C C . SER A 1 100 ? -0.073 -4.630 -6.122 1.00 96.31 100 SER A C 1
ATOM 801 O O . SER A 1 100 ? 0.629 -3.947 -6.872 1.00 96.31 100 SER A O 1
ATOM 803 N N . LYS A 1 101 ? -0.769 -5.677 -6.566 1.00 95.94 101 LYS A N 1
ATOM 804 C CA . LYS A 1 101 ? -0.789 -6.120 -7.970 1.00 95.94 101 LYS A CA 1
ATOM 805 C C . LYS A 1 101 ? -2.040 -5.665 -8.720 1.00 95.94 101 LYS A C 1
ATOM 807 O O . LYS A 1 101 ? -2.101 -5.791 -9.941 1.00 95.94 101 LYS A O 1
ATOM 812 N N . ASP A 1 102 ? -3.032 -5.163 -7.999 1.00 95.00 102 ASP A N 1
ATOM 813 C CA . ASP A 1 102 ? -4.321 -4.730 -8.524 1.00 95.00 102 ASP A CA 1
ATOM 814 C C . ASP A 1 102 ? -4.959 -3.720 -7.555 1.00 95.00 102 ASP A C 1
ATOM 816 O O . ASP A 1 102 ? -4.324 -3.305 -6.583 1.00 95.00 102 ASP A O 1
ATOM 820 N N . ILE A 1 103 ? -6.204 -3.323 -7.818 1.00 94.06 103 ILE A N 1
ATOM 821 C CA . ILE A 1 103 ? -7.061 -2.631 -6.853 1.00 94.06 103 ILE A CA 1
ATOM 822 C C . ILE A 1 103 ? -7.083 -3.440 -5.551 1.00 94.06 103 ILE A C 1
ATOM 824 O O . ILE A 1 103 ? -7.273 -4.656 -5.569 1.00 94.06 103 ILE A O 1
ATOM 828 N N . ILE A 1 104 ? -6.865 -2.759 -4.426 1.00 95.31 104 ILE A N 1
ATOM 829 C CA . ILE A 1 104 ? -6.836 -3.408 -3.117 1.00 95.31 104 ILE A CA 1
ATOM 830 C C . ILE A 1 104 ? -8.214 -3.988 -2.780 1.00 95.31 104 ILE A C 1
ATOM 832 O O . ILE A 1 104 ? -9.233 -3.320 -2.961 1.00 95.31 104 ILE A O 1
ATOM 836 N N . ASN A 1 105 ? -8.242 -5.226 -2.285 1.00 95.06 105 ASN A N 1
ATOM 837 C CA . ASN A 1 105 ? -9.447 -5.803 -1.698 1.00 95.06 105 ASN A CA 1
ATOM 838 C C . ASN A 1 105 ? -9.708 -5.098 -0.364 1.00 95.06 105 ASN A C 1
ATOM 840 O O . ASN A 1 105 ? -8.803 -5.047 0.462 1.00 95.06 105 ASN A O 1
ATOM 844 N N . THR A 1 106 ? -10.904 -4.548 -0.156 1.00 94.50 106 THR A N 1
ATOM 845 C CA . THR A 1 106 ? -11.246 -3.819 1.074 1.00 94.50 106 THR A CA 1
ATOM 846 C C . THR A 1 106 ? -11.563 -4.732 2.253 1.00 94.50 106 THR A C 1
ATOM 848 O O . THR A 1 106 ? -11.722 -4.217 3.352 1.00 94.50 106 THR A O 1
ATOM 851 N N . LEU A 1 107 ? -11.622 -6.056 2.059 1.00 94.50 107 LEU A N 1
ATOM 852 C CA . LEU A 1 107 ? -11.937 -7.030 3.117 1.00 94.50 107 LEU A CA 1
ATOM 853 C C . LEU A 1 107 ? -13.291 -6.741 3.782 1.00 94.50 107 LEU A C 1
ATOM 855 O O . LEU A 1 107 ? -13.416 -6.817 5.000 1.00 94.50 107 LEU A O 1
ATOM 859 N N . ASP A 1 108 ? -14.263 -6.303 2.980 1.00 92.38 108 ASP A N 1
ATOM 860 C CA . ASP A 1 108 ? -15.585 -5.844 3.428 1.00 92.38 108 ASP A CA 1
ATOM 861 C C . ASP A 1 108 ? -15.564 -4.650 4.408 1.00 92.38 108 ASP A C 1
ATOM 863 O O . ASP A 1 108 ? -16.609 -4.227 4.904 1.00 92.38 108 ASP A O 1
ATOM 867 N N . LEU A 1 109 ? -14.398 -4.028 4.633 1.00 94.38 109 LEU A N 1
ATOM 868 C CA . LEU A 1 109 ? -14.284 -2.812 5.431 1.00 94.38 109 LEU A CA 1
ATOM 869 C C . LEU A 1 109 ? -14.842 -1.605 4.662 1.00 94.38 109 LEU A C 1
ATOM 871 O O . LEU A 1 109 ? -14.646 -1.499 3.444 1.00 94.38 109 LEU A O 1
ATOM 875 N N . PRO A 1 110 ? -15.461 -0.634 5.361 1.00 93.44 110 PRO A N 1
ATOM 876 C CA . PRO A 1 110 ? -16.043 0.563 4.759 1.00 93.44 110 PRO A CA 1
ATOM 877 C C . PRO A 1 110 ? -14.969 1.608 4.398 1.00 93.44 110 PRO A C 1
ATOM 879 O O . PRO A 1 110 ? -15.008 2.757 4.844 1.00 93.44 110 PRO A O 1
ATOM 882 N N . ILE A 1 111 ? -13.993 1.201 3.584 1.00 93.00 111 ILE A N 1
ATOM 883 C CA . ILE A 1 111 ? -12.943 2.064 3.042 1.00 93.00 111 ILE A CA 1
ATOM 884 C C . ILE A 1 111 ? -13.527 2.860 1.865 1.00 93.00 111 ILE A C 1
ATOM 886 O O . ILE A 1 111 ? -14.045 2.258 0.921 1.00 93.00 111 ILE A O 1
ATOM 890 N N . PRO A 1 112 ? -13.422 4.201 1.861 1.00 90.06 112 PRO A N 1
ATOM 891 C CA . PRO A 1 112 ? -13.924 5.007 0.757 1.00 90.06 112 PRO A CA 1
ATOM 892 C C . PRO A 1 112 ? -13.285 4.635 -0.588 1.00 90.06 112 PRO A C 1
ATOM 894 O O . PRO A 1 112 ? -12.067 4.468 -0.690 1.00 90.06 112 PRO A O 1
ATOM 897 N N . LEU A 1 113 ? -14.093 4.604 -1.653 1.00 90.62 113 LEU A N 1
ATOM 898 C CA . LEU A 1 113 ? -13.609 4.364 -3.021 1.00 90.62 113 LEU A CA 1
ATOM 899 C C . LEU A 1 113 ? -12.571 5.401 -3.476 1.00 90.62 113 LEU A C 1
ATOM 901 O O . LEU A 1 113 ? -11.722 5.099 -4.310 1.00 90.62 113 LEU A O 1
ATOM 905 N N . SER A 1 114 ? -12.605 6.613 -2.919 1.00 90.44 114 SER A N 1
ATOM 906 C CA . SER A 1 114 ? -11.590 7.641 -3.162 1.00 90.44 114 SER A CA 1
ATOM 907 C C . SER A 1 114 ? -10.202 7.210 -2.680 1.00 90.44 114 SER A C 1
ATOM 909 O O . SER A 1 114 ? -9.212 7.471 -3.363 1.00 90.44 114 SER A O 1
ATOM 911 N N . VAL A 1 115 ? -10.116 6.489 -1.557 1.00 91.88 115 VAL A N 1
ATOM 912 C CA . VAL A 1 115 ? -8.855 5.968 -1.010 1.00 91.88 115 VAL A CA 1
ATOM 913 C C . VAL A 1 115 ? -8.325 4.844 -1.898 1.00 91.88 115 VAL A C 1
ATOM 915 O O . VAL A 1 115 ? -7.204 4.932 -2.403 1.00 91.88 115 VAL A O 1
ATOM 918 N N . THR A 1 116 ? -9.136 3.814 -2.162 1.00 94.38 116 THR A N 1
ATOM 919 C CA . THR A 1 116 ? -8.711 2.673 -2.997 1.00 94.38 116 THR A CA 1
ATOM 920 C C . THR A 1 116 ? -8.407 3.096 -4.437 1.00 94.38 116 THR A C 1
ATOM 922 O O . THR A 1 116 ? -7.423 2.644 -5.032 1.00 94.38 116 THR A O 1
ATOM 925 N N . GLY A 1 117 ? -9.202 4.021 -4.979 1.00 93.75 117 GLY A N 1
ATOM 926 C CA . GLY A 1 117 ? -9.012 4.628 -6.291 1.00 93.75 117 GLY A CA 1
ATOM 927 C C . GLY A 1 117 ? -7.695 5.391 -6.390 1.00 93.75 117 GLY A C 1
ATOM 928 O O . GLY A 1 117 ? -6.955 5.190 -7.353 1.00 93.75 117 GLY A O 1
ATOM 929 N N . THR A 1 118 ? -7.355 6.194 -5.378 1.00 93.19 118 THR A N 1
ATOM 930 C CA . THR A 1 118 ? -6.094 6.950 -5.361 1.00 93.19 118 THR A CA 1
ATOM 931 C C . THR A 1 118 ? -4.879 6.030 -5.249 1.00 93.19 118 THR A C 1
ATOM 933 O O . THR A 1 118 ? -3.931 6.181 -6.017 1.00 93.19 118 THR A O 1
ATOM 936 N N . ILE A 1 119 ? -4.925 5.012 -4.382 1.00 94.38 119 ILE A N 1
ATOM 937 C CA . ILE A 1 119 ? -3.858 4.000 -4.275 1.00 94.38 119 ILE A CA 1
ATOM 938 C C . ILE A 1 119 ? -3.618 3.325 -5.633 1.00 94.38 119 ILE A C 1
ATOM 940 O O . ILE A 1 119 ? -2.479 3.208 -6.089 1.00 94.38 119 ILE A O 1
ATOM 944 N N . ASN A 1 120 ? -4.687 2.912 -6.321 1.00 95.25 120 ASN A N 1
ATOM 945 C CA . ASN A 1 120 ? -4.564 2.265 -7.625 1.00 95.25 120 ASN A CA 1
ATOM 946 C C . ASN A 1 120 ? -4.086 3.232 -8.723 1.00 95.25 120 ASN A C 1
ATOM 948 O O . ASN A 1 120 ? -3.325 2.825 -9.604 1.00 95.25 120 ASN A O 1
ATOM 952 N N . LEU A 1 121 ? -4.506 4.499 -8.680 1.00 93.38 121 LEU A N 1
ATOM 953 C CA . LEU A 1 121 ? -4.048 5.539 -9.602 1.00 93.38 121 LEU A CA 1
ATOM 954 C C . LEU A 1 121 ? -2.535 5.753 -9.480 1.00 93.38 121 LEU A C 1
ATOM 956 O O . LEU A 1 121 ? -1.827 5.701 -10.487 1.00 93.38 121 LEU A O 1
ATOM 960 N N . GLU A 1 122 ? -2.033 5.917 -8.257 1.00 91.81 122 GLU A N 1
ATOM 961 C CA . GLU A 1 122 ? -0.605 6.095 -7.983 1.00 91.81 122 GLU A CA 1
ATOM 962 C C . GLU A 1 122 ? 0.204 4.848 -8.366 1.00 91.81 122 GLU A C 1
ATOM 964 O O . GLU A 1 122 ? 1.226 4.957 -9.050 1.00 91.81 122 GLU A O 1
ATOM 969 N N . ARG A 1 123 ? -0.297 3.646 -8.043 1.00 93.94 123 ARG A N 1
ATOM 970 C CA . ARG A 1 123 ? 0.299 2.367 -8.472 1.00 93.94 123 ARG A CA 1
ATOM 971 C C . ARG A 1 123 ? 0.467 2.305 -9.992 1.00 93.94 123 ARG A C 1
ATOM 973 O O . ARG A 1 123 ? 1.564 2.031 -10.488 1.00 93.94 123 ARG A O 1
ATOM 980 N N . LYS A 1 124 ? -0.600 2.591 -10.749 1.00 93.50 124 LYS A N 1
ATOM 981 C CA . LYS A 1 124 ? -0.557 2.653 -12.222 1.00 93.50 124 LYS A CA 1
ATOM 982 C C . LYS A 1 124 ? 0.384 3.751 -12.710 1.00 93.50 124 LYS A C 1
ATOM 984 O O . LYS A 1 124 ? 1.093 3.558 -13.696 1.00 93.50 124 LYS A O 1
ATOM 989 N N . GLY A 1 125 ? 0.433 4.881 -12.008 1.00 90.38 125 GLY A N 1
ATOM 990 C CA . GLY A 1 125 ? 1.365 5.970 -12.264 1.00 90.38 125 GLY A CA 1
ATOM 991 C C . GLY A 1 125 ? 2.823 5.518 -12.200 1.00 90.38 125 GLY A C 1
ATOM 992 O O . GLY A 1 125 ? 3.580 5.816 -13.129 1.00 90.38 125 GLY A O 1
ATOM 993 N N . LEU A 1 126 ? 3.218 4.794 -11.148 1.00 88.06 126 LEU A N 1
ATOM 994 C CA . LEU A 1 126 ? 4.571 4.244 -11.006 1.00 88.06 126 LEU A CA 1
ATOM 995 C C . LEU A 1 126 ? 4.898 3.253 -12.125 1.00 88.06 126 LEU A C 1
ATOM 997 O O . LEU A 1 126 ? 5.947 3.367 -12.756 1.00 88.06 126 LEU A O 1
ATOM 1001 N N . LEU A 1 127 ? 3.980 2.331 -12.429 1.00 90.94 127 LEU A N 1
ATOM 1002 C CA . LEU A 1 127 ? 4.162 1.361 -13.513 1.00 90.94 127 LEU A CA 1
ATOM 1003 C C . LEU A 1 127 ? 4.340 2.054 -14.863 1.00 90.94 127 LEU A C 1
ATOM 1005 O O . LEU A 1 127 ? 5.258 1.715 -15.607 1.00 90.94 127 LEU A O 1
ATOM 1009 N N . LYS A 1 128 ? 3.531 3.079 -15.151 1.00 89.94 128 LYS A N 1
ATOM 1010 C CA . LYS A 1 128 ? 3.659 3.876 -16.373 1.00 89.94 128 LYS A CA 1
ATOM 1011 C C . LYS A 1 128 ? 5.048 4.498 -16.516 1.00 89.94 128 LYS A C 1
ATOM 1013 O O . LYS A 1 128 ? 5.566 4.519 -17.625 1.00 89.94 128 LYS A O 1
ATOM 1018 N N . LEU A 1 129 ? 5.666 4.981 -15.435 1.00 85.06 129 LEU A N 1
ATOM 1019 C CA . LEU A 1 129 ? 7.033 5.518 -15.499 1.00 85.06 129 LEU A CA 1
ATOM 1020 C C . LEU A 1 129 ? 8.068 4.434 -15.780 1.00 85.06 129 LEU A C 1
ATOM 1022 O O . LEU A 1 129 ? 8.859 4.595 -16.703 1.00 85.06 129 LEU A O 1
ATOM 1026 N N . LEU A 1 130 ? 8.021 3.330 -15.029 1.00 85.06 130 LEU A N 1
ATOM 1027 C CA . LEU A 1 130 ? 8.951 2.212 -15.208 1.00 85.06 130 LEU A CA 1
ATOM 1028 C C . LEU A 1 130 ? 8.927 1.704 -16.654 1.00 85.06 130 LEU A C 1
ATOM 1030 O O . LEU A 1 130 ? 9.965 1.516 -17.284 1.00 85.06 130 LEU A O 1
ATOM 1034 N N . PHE A 1 131 ? 7.726 1.538 -17.206 1.00 88.62 131 PHE A N 1
ATOM 1035 C CA . PHE A 1 131 ? 7.546 1.088 -18.579 1.00 88.62 131 PHE A CA 1
ATOM 1036 C C . PHE A 1 131 ? 7.880 2.155 -19.622 1.00 88.62 131 PHE A C 1
ATOM 1038 O O . PHE A 1 131 ? 8.389 1.804 -20.683 1.00 88.62 131 PHE A O 1
ATOM 1045 N N . ARG A 1 132 ? 7.658 3.445 -19.336 1.00 86.12 132 ARG A N 1
ATOM 1046 C CA . ARG A 1 132 ? 8.052 4.539 -20.237 1.00 86.12 132 ARG A CA 1
ATOM 1047 C C . ARG A 1 132 ? 9.549 4.506 -20.521 1.00 86.12 132 ARG A C 1
ATOM 1049 O O . ARG A 1 132 ? 9.948 4.716 -21.659 1.00 86.12 132 ARG A O 1
ATOM 1056 N N . ASP A 1 133 ? 10.377 4.226 -19.524 1.00 80.62 133 ASP A N 1
ATOM 1057 C CA . ASP A 1 133 ? 11.827 4.248 -19.716 1.00 80.62 133 ASP A CA 1
ATOM 1058 C C . ASP A 1 133 ? 12.322 3.058 -20.556 1.00 80.62 133 ASP A C 1
ATOM 1060 O O . ASP A 1 133 ? 13.217 3.210 -21.396 1.00 80.62 133 ASP A O 1
ATOM 1064 N N . VAL A 1 134 ? 11.686 1.890 -20.397 1.00 85.75 134 VAL A N 1
ATOM 1065 C CA . VAL A 1 134 ? 11.883 0.723 -21.276 1.00 85.75 134 VAL A CA 1
ATOM 1066 C C . VAL A 1 134 ? 11.457 1.054 -22.709 1.00 85.75 134 VAL A C 1
ATOM 1068 O O . VAL A 1 134 ? 12.186 0.767 -23.659 1.00 85.75 134 VAL A O 1
ATOM 1071 N N . GLU A 1 135 ? 10.314 1.715 -22.865 1.00 87.94 135 GLU A N 1
ATOM 1072 C CA . GLU A 1 135 ? 9.748 2.085 -24.160 1.00 87.94 135 GLU A CA 1
ATOM 1073 C C . GLU A 1 135 ? 10.607 3.123 -24.898 1.00 87.94 135 GLU A C 1
ATOM 1075 O O . GLU A 1 135 ? 10.941 2.953 -26.069 1.00 87.94 135 GLU A O 1
ATOM 1080 N N . LEU A 1 136 ? 11.094 4.146 -24.190 1.00 85.44 136 LEU A N 1
ATOM 1081 C CA . LEU A 1 136 ? 12.055 5.115 -24.723 1.00 85.44 136 LEU A CA 1
ATOM 1082 C C . LEU A 1 136 ? 13.373 4.451 -25.133 1.00 85.44 136 LEU A C 1
ATOM 1084 O O . LEU A 1 136 ? 14.056 4.917 -26.050 1.00 85.44 136 LEU A O 1
ATOM 1088 N N . ARG A 1 137 ? 13.785 3.374 -24.453 1.00 84.94 137 ARG A N 1
ATOM 1089 C CA . ARG A 1 137 ? 14.964 2.607 -24.867 1.00 84.94 137 ARG A CA 1
ATOM 1090 C C . ARG A 1 137 ? 14.696 1.814 -26.141 1.00 84.94 137 ARG A C 1
ATOM 1092 O O . ARG A 1 137 ? 15.554 1.849 -27.020 1.00 84.94 137 ARG A O 1
ATOM 1099 N N . ARG A 1 138 ? 13.537 1.156 -26.242 1.00 88.31 138 ARG A N 1
ATOM 1100 C CA . ARG A 1 138 ? 13.088 0.432 -27.440 1.00 88.31 138 ARG A CA 1
ATOM 1101 C C . ARG A 1 138 ? 13.039 1.362 -28.651 1.00 88.31 138 ARG A C 1
ATOM 1103 O O . ARG A 1 138 ? 13.756 1.123 -29.615 1.00 88.31 138 ARG A O 1
ATOM 1110 N N . HIS A 1 139 ? 12.312 2.475 -28.552 1.00 87.88 139 HIS A N 1
ATOM 1111 C CA . HIS A 1 139 ? 12.166 3.441 -29.642 1.00 87.88 139 HIS A CA 1
ATOM 1112 C C . HIS A 1 139 ? 13.517 3.991 -30.127 1.00 87.88 139 HIS A C 1
ATOM 1114 O O . HIS A 1 139 ? 13.755 4.100 -31.326 1.00 87.88 139 HIS A O 1
ATOM 1120 N N . ARG A 1 140 ? 14.444 4.300 -29.206 1.00 86.38 140 ARG A N 1
ATOM 1121 C CA . ARG A 1 140 ? 15.801 4.740 -29.577 1.00 86.38 140 ARG A CA 1
ATOM 1122 C C . ARG A 1 140 ? 16.598 3.678 -30.332 1.00 86.38 140 ARG A C 1
ATOM 1124 O O . ARG A 1 140 ? 17.407 4.046 -31.166 1.00 86.38 140 ARG A O 1
ATOM 1131 N N . LEU A 1 141 ? 16.409 2.398 -30.019 1.00 85.75 141 LEU A N 1
ATOM 1132 C CA . LEU A 1 141 ? 17.095 1.299 -30.708 1.00 85.75 141 LEU A CA 1
ATOM 1133 C C . LEU A 1 141 ? 16.463 0.964 -32.069 1.00 85.75 141 LEU A C 1
ATOM 1135 O O . LEU A 1 141 ? 17.154 0.433 -32.927 1.00 85.75 141 LEU A O 1
ATOM 1139 N N . GLU A 1 142 ? 15.170 1.244 -32.254 1.00 88.69 142 GLU A N 1
ATOM 1140 C CA . GLU A 1 142 ? 14.433 0.954 -33.494 1.00 88.69 142 GLU A CA 1
ATOM 1141 C C . GLU A 1 142 ? 14.519 2.070 -34.537 1.00 88.69 142 GLU A C 1
ATOM 1143 O O . GLU A 1 142 ? 14.698 1.795 -35.719 1.00 88.69 142 GLU A O 1
ATOM 1148 N N . ALA A 1 143 ? 14.347 3.320 -34.105 1.00 86.94 143 ALA A N 1
ATOM 1149 C CA . ALA A 1 143 ? 14.180 4.475 -34.989 1.00 86.94 143 ALA A CA 1
ATOM 1150 C C . ALA A 1 143 ? 15.062 5.671 -34.593 1.00 86.94 143 ALA A C 1
ATOM 1152 O O . ALA A 1 143 ? 14.961 6.742 -35.190 1.00 86.94 143 ALA A O 1
ATOM 1153 N N . GLY A 1 144 ? 15.882 5.525 -33.550 1.00 80.00 144 GLY A N 1
ATOM 1154 C CA . GLY A 1 144 ? 16.797 6.573 -33.113 1.00 80.00 144 GLY A CA 1
ATOM 1155 C C . GLY A 1 144 ? 18.046 6.667 -33.984 1.00 80.00 144 GLY A C 1
ATOM 1156 O O . GLY A 1 144 ? 18.358 5.780 -34.776 1.00 80.00 144 GLY A O 1
ATOM 1157 N N . GLU A 1 145 ? 18.788 7.754 -33.796 1.00 82.12 145 GLU A N 1
ATOM 1158 C CA . GLU A 1 145 ? 20.136 7.883 -34.342 1.00 82.12 145 GLU A CA 1
ATOM 1159 C C . GLU A 1 145 ? 21.037 6.763 -33.798 1.00 82.12 145 GLU A C 1
ATOM 1161 O O . GLU A 1 145 ? 20.996 6.445 -32.605 1.00 82.12 145 GLU A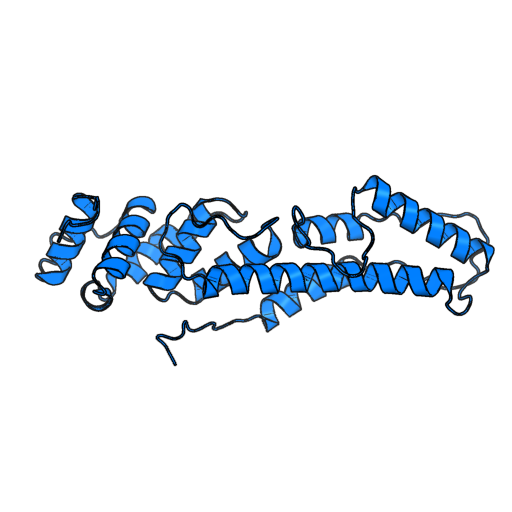 O 1
ATOM 1166 N N . ILE A 1 146 ? 21.849 6.164 -34.671 1.00 76.12 146 ILE A N 1
ATOM 1167 C CA . ILE A 1 146 ? 22.744 5.060 -34.310 1.00 76.12 146 ILE A CA 1
ATOM 1168 C C . ILE A 1 146 ? 23.819 5.585 -33.351 1.00 76.12 146 ILE A C 1
ATOM 1170 O O . ILE A 1 146 ? 24.689 6.361 -33.738 1.00 76.12 146 ILE A O 1
ATOM 1174 N N . ILE A 1 147 ? 23.790 5.129 -32.095 1.00 69.44 147 ILE A N 1
ATOM 1175 C CA . ILE A 1 147 ? 24.725 5.589 -31.046 1.00 69.44 147 ILE A CA 1
ATOM 1176 C C . ILE A 1 147 ? 26.033 4.778 -31.067 1.00 69.44 147 ILE A C 1
ATOM 1178 O O . ILE A 1 147 ? 27.078 5.256 -30.623 1.00 69.44 147 ILE A O 1
ATOM 1182 N N . CYS A 1 148 ? 25.987 3.526 -31.537 1.00 74.25 148 CYS A N 1
ATOM 1183 C CA . CYS A 1 148 ? 27.148 2.633 -31.586 1.00 74.25 148 CYS A CA 1
ATOM 1184 C C . CYS A 1 148 ? 27.405 2.108 -33.002 1.00 74.25 148 CYS A C 1
ATOM 1186 O O . CYS A 1 148 ? 28.300 2.598 -33.679 1.00 74.25 148 CYS A O 1
ATOM 1188 N N . THR A 1 149 ? 26.644 1.100 -33.431 1.00 82.06 149 THR A N 1
ATOM 1189 C CA . THR A 1 149 ? 26.582 0.585 -34.808 1.00 82.06 149 THR A CA 1
ATOM 1190 C C . THR A 1 149 ? 25.203 -0.041 -35.015 1.00 82.06 149 THR A C 1
ATOM 1192 O O . THR A 1 149 ? 24.555 -0.419 -34.032 1.00 82.06 149 THR A O 1
ATOM 1195 N N . ALA A 1 150 ? 24.763 -0.199 -36.265 1.00 83.56 150 ALA A N 1
ATOM 1196 C CA . ALA A 1 150 ? 23.477 -0.828 -36.573 1.00 83.56 150 ALA A CA 1
ATOM 1197 C C . ALA A 1 150 ? 23.377 -2.258 -36.003 1.00 83.56 150 ALA A C 1
ATOM 1199 O O . ALA A 1 150 ? 22.338 -2.656 -35.471 1.00 83.56 150 ALA A O 1
ATOM 1200 N N . GLU A 1 151 ? 24.473 -3.021 -36.038 1.00 85.12 151 GLU A N 1
ATOM 1201 C CA . GLU A 1 151 ? 24.543 -4.374 -35.476 1.00 85.12 151 GLU A CA 1
ATOM 1202 C C . GLU A 1 151 ? 24.448 -4.349 -33.948 1.00 85.12 151 GLU A C 1
ATOM 1204 O O . GLU A 1 151 ? 23.780 -5.192 -33.347 1.00 85.12 151 GLU A O 1
ATOM 1209 N N . CYS A 1 152 ? 25.096 -3.375 -33.302 1.00 81.56 152 CYS A N 1
ATOM 1210 C CA . CYS A 1 152 ? 25.061 -3.230 -31.852 1.00 81.56 152 CYS A CA 1
ATOM 1211 C C . CYS A 1 152 ? 23.666 -2.838 -31.352 1.00 81.56 152 CYS A C 1
ATOM 1213 O O . CYS A 1 152 ? 23.197 -3.384 -30.349 1.00 81.56 152 CYS A O 1
ATOM 1215 N N . ASP A 1 153 ? 22.989 -1.929 -32.054 1.00 83.44 153 ASP A N 1
ATOM 1216 C CA . ASP A 1 153 ? 21.639 -1.502 -31.694 1.00 83.44 153 ASP A CA 1
ATOM 1217 C C . ASP A 1 153 ? 20.621 -2.624 -31.948 1.00 83.44 153 ASP A C 1
ATOM 1219 O O . ASP A 1 153 ? 19.821 -2.927 -31.060 1.00 83.44 153 ASP A O 1
ATOM 1223 N N . SER A 1 154 ? 20.754 -3.362 -33.057 1.00 86.81 154 SER A N 1
ATOM 1224 C CA . SER A 1 154 ? 19.958 -4.572 -33.325 1.00 86.81 154 SER A CA 1
ATOM 1225 C C . SER A 1 154 ? 20.149 -5.644 -32.244 1.00 86.81 154 SER A C 1
ATOM 1227 O O . SER A 1 154 ? 19.181 -6.212 -31.735 1.00 86.81 154 SER A O 1
ATOM 1229 N N . PHE A 1 155 ? 21.397 -5.897 -31.833 1.00 86.06 155 PHE A N 1
ATOM 1230 C CA . PHE A 1 155 ? 21.708 -6.851 -30.765 1.00 86.06 155 PHE A CA 1
ATOM 1231 C C . PHE A 1 155 ? 21.088 -6.434 -29.427 1.00 86.06 155 PHE A C 1
ATOM 1233 O O . PHE A 1 155 ? 20.509 -7.257 -28.718 1.00 86.06 155 PHE A O 1
ATOM 1240 N N . ARG A 1 156 ? 21.177 -5.147 -29.080 1.00 85.06 156 ARG A N 1
ATOM 1241 C CA . ARG A 1 156 ? 20.587 -4.599 -27.853 1.00 85.06 156 ARG A CA 1
ATOM 1242 C C . ARG A 1 156 ? 19.078 -4.648 -27.853 1.00 85.06 156 ARG A C 1
ATOM 1244 O O . ARG A 1 156 ? 18.501 -4.948 -26.811 1.00 85.06 156 ARG A O 1
ATOM 1251 N N . LEU A 1 157 ? 18.460 -4.359 -28.992 1.00 88.38 157 LEU A N 1
ATOM 1252 C CA . LEU A 1 157 ? 17.021 -4.474 -29.150 1.00 88.38 157 LEU A CA 1
ATOM 1253 C C . LEU A 1 157 ? 16.597 -5.925 -28.926 1.00 88.38 157 LEU A C 1
ATOM 1255 O O . LEU A 1 157 ? 15.742 -6.180 -28.084 1.00 88.38 157 LEU A O 1
ATOM 1259 N N . GLY A 1 158 ? 17.273 -6.881 -29.569 1.00 89.56 158 GLY A N 1
ATOM 1260 C CA . GLY A 1 158 ? 17.034 -8.309 -29.359 1.00 89.56 158 GLY A CA 1
ATOM 1261 C C . GLY A 1 158 ? 17.236 -8.753 -27.904 1.00 89.56 158 GLY A C 1
ATOM 1262 O O . GLY A 1 158 ? 16.418 -9.502 -27.368 1.00 89.56 158 GLY A O 1
ATOM 1263 N N . ALA A 1 159 ? 18.282 -8.262 -27.232 1.00 89.31 159 ALA A N 1
ATOM 1264 C CA . ALA A 1 159 ? 18.543 -8.551 -25.821 1.00 89.31 159 ALA A CA 1
ATOM 1265 C C . ALA A 1 159 ? 17.442 -7.993 -24.905 1.00 89.31 159 ALA A C 1
ATOM 1267 O O . ALA A 1 159 ? 16.914 -8.730 -24.072 1.00 89.31 159 ALA A O 1
ATOM 1268 N N . LEU A 1 160 ? 17.043 -6.733 -25.104 1.00 88.38 160 LEU A N 1
ATOM 1269 C CA . LEU A 1 160 ? 15.933 -6.106 -24.384 1.00 88.38 160 LEU A CA 1
ATOM 1270 C C . LEU A 1 160 ? 14.628 -6.878 -24.616 1.00 88.38 160 LEU A C 1
ATOM 1272 O O . LEU A 1 160 ? 13.893 -7.168 -23.670 1.00 88.38 160 LEU A O 1
ATOM 1276 N N . MET A 1 161 ? 14.383 -7.279 -25.868 1.00 90.62 161 MET A N 1
ATOM 1277 C CA . MET A 1 161 ? 13.224 -8.076 -26.250 1.00 90.62 161 MET A CA 1
ATOM 1278 C C . MET A 1 161 ? 13.162 -9.412 -25.515 1.00 90.62 161 MET A C 1
ATOM 1280 O O . MET A 1 161 ? 12.125 -9.792 -24.960 1.00 90.62 161 MET A O 1
ATOM 1284 N N . LYS A 1 162 ? 14.302 -10.103 -25.474 1.00 90.44 162 LYS A N 1
ATOM 1285 C CA . LYS A 1 162 ? 14.464 -11.375 -24.779 1.00 90.44 162 LYS A CA 1
ATOM 1286 C C . LYS A 1 162 ? 14.276 -11.220 -23.272 1.00 90.44 162 LYS A C 1
ATOM 1288 O O . LYS A 1 162 ? 13.544 -12.011 -22.695 1.00 90.44 162 LYS A O 1
ATOM 1293 N N . GLN A 1 163 ? 14.876 -10.211 -22.641 1.00 90.38 163 GLN A N 1
ATOM 1294 C CA . GLN A 1 163 ? 14.789 -10.016 -21.189 1.00 90.38 163 GLN A CA 1
ATOM 1295 C C . GLN A 1 163 ? 13.371 -9.689 -20.724 1.00 90.38 163 GLN A C 1
ATOM 1297 O O . GLN A 1 163 ? 12.885 -10.309 -19.780 1.00 90.38 163 GLN A O 1
ATOM 1302 N N . MET A 1 164 ? 12.658 -8.815 -21.435 1.00 91.62 164 MET A N 1
ATOM 1303 C CA . MET A 1 164 ? 11.239 -8.557 -21.162 1.00 91.62 164 MET A CA 1
ATOM 1304 C C . MET A 1 164 ? 10.420 -9.853 -21.186 1.00 91.62 164 MET A C 1
ATOM 1306 O O . MET A 1 164 ? 9.667 -10.126 -20.251 1.00 91.62 164 MET A O 1
ATOM 1310 N N . LYS A 1 165 ? 10.633 -10.701 -22.203 1.00 91.50 165 LYS A N 1
ATOM 1311 C CA . LYS A 1 165 ? 9.966 -12.006 -22.309 1.00 91.50 165 LYS A CA 1
ATOM 1312 C C . LYS A 1 165 ? 10.369 -12.958 -21.177 1.00 91.50 165 LYS A C 1
ATOM 1314 O O . LYS A 1 165 ? 9.490 -13.556 -20.564 1.00 91.50 165 LYS A O 1
ATOM 1319 N N . THR A 1 166 ? 11.662 -13.080 -20.876 1.00 92.25 166 THR A N 1
ATOM 1320 C CA . THR A 1 166 ? 12.189 -13.963 -19.821 1.00 92.25 166 THR A CA 1
ATOM 1321 C C . THR A 1 166 ? 11.651 -13.593 -18.439 1.00 92.25 166 THR A C 1
ATOM 1323 O O . THR A 1 166 ? 11.272 -14.475 -17.677 1.00 92.25 166 THR A O 1
ATOM 1326 N N . HIS A 1 167 ? 11.550 -12.299 -18.123 1.00 89.94 167 HIS A N 1
ATOM 1327 C CA . HIS A 1 167 ? 11.011 -11.826 -16.843 1.00 89.94 167 HIS A CA 1
ATOM 1328 C C . HIS A 1 167 ? 9.470 -11.738 -16.823 1.00 89.94 167 HIS A C 1
ATOM 1330 O O . HIS A 1 167 ? 8.890 -11.302 -15.819 1.00 89.94 167 HIS A O 1
ATOM 1336 N N . GLY A 1 168 ? 8.789 -12.139 -17.905 1.00 90.19 168 GLY A N 1
ATOM 1337 C CA . GLY A 1 168 ? 7.329 -12.089 -18.027 1.00 90.19 168 GLY A CA 1
ATOM 1338 C C . GLY A 1 168 ? 6.764 -10.669 -17.939 1.00 90.19 168 GLY A C 1
ATOM 1339 O O . GLY A 1 168 ? 5.682 -10.473 -17.390 1.00 90.19 168 GLY A O 1
ATOM 1340 N N . LEU A 1 169 ? 7.523 -9.669 -18.394 1.00 91.44 169 LEU A N 1
ATOM 1341 C CA . LEU A 1 169 ? 7.085 -8.279 -18.437 1.00 91.44 169 LEU A CA 1
ATOM 1342 C C . LEU A 1 169 ? 6.362 -8.002 -19.763 1.00 91.44 169 LEU A C 1
ATOM 1344 O O . LEU A 1 169 ? 6.877 -8.356 -20.828 1.00 91.44 169 LEU A O 1
ATOM 1348 N N . PRO A 1 170 ? 5.180 -7.367 -19.730 1.00 90.56 170 PRO A N 1
ATOM 1349 C CA . PRO A 1 170 ? 4.465 -7.028 -20.948 1.00 90.56 170 PRO A CA 1
ATOM 1350 C C . PRO A 1 170 ? 5.137 -5.866 -21.675 1.00 90.56 170 PRO A C 1
ATOM 1352 O O . PRO A 1 170 ? 5.708 -4.967 -21.057 1.00 90.56 170 PRO A O 1
ATOM 1355 N N . TRP A 1 171 ? 5.000 -5.852 -22.998 1.00 86.44 171 TRP A N 1
ATOM 1356 C CA . TRP A 1 171 ? 5.367 -4.686 -23.792 1.00 86.44 171 TRP A CA 1
ATOM 1357 C C . TRP A 1 171 ? 4.382 -3.548 -23.562 1.00 86.44 171 TRP A C 1
ATOM 1359 O O . TRP A 1 171 ? 3.179 -3.805 -23.672 1.00 86.44 171 TRP A O 1
ATOM 1369 N N . PRO A 1 172 ? 4.860 -2.319 -23.295 1.00 76.56 172 PRO A N 1
ATOM 1370 C CA . PRO A 1 172 ? 4.021 -1.136 -23.155 1.00 76.56 172 PRO A CA 1
ATOM 1371 C C . PRO A 1 172 ? 3.245 -0.865 -24.449 1.00 76.56 172 PRO A C 1
ATOM 1373 O O . PRO A 1 172 ? 3.738 -0.210 -25.357 1.00 76.56 172 PRO A O 1
ATOM 1376 N N . ARG A 1 173 ? 2.029 -1.398 -24.570 1.00 71.00 173 ARG A N 1
ATOM 1377 C CA . ARG A 1 173 ? 1.072 -0.975 -25.598 1.00 71.00 173 ARG A CA 1
ATOM 1378 C C . ARG A 1 173 ? 0.175 0.110 -25.020 1.00 71.00 173 ARG A C 1
ATOM 1380 O O . ARG A 1 173 ? -0.031 0.172 -23.804 1.00 71.00 173 ARG A O 1
ATOM 1387 N N . GLU A 1 174 ? -0.383 0.941 -25.890 1.00 56.00 174 GLU A N 1
ATOM 1388 C CA . GLU A 1 174 ? -1.510 1.795 -25.525 1.00 56.00 174 GLU A CA 1
ATOM 1389 C C . GLU A 1 174 ? -2.607 0.885 -24.935 1.00 56.00 174 GLU A C 1
ATOM 1391 O O . GLU A 1 174 ? -3.021 -0.074 -25.583 1.00 56.00 174 GLU A O 1
ATOM 1396 N N . ASN A 1 175 ? -3.016 1.138 -23.683 1.00 59.72 175 ASN A N 1
ATOM 1397 C C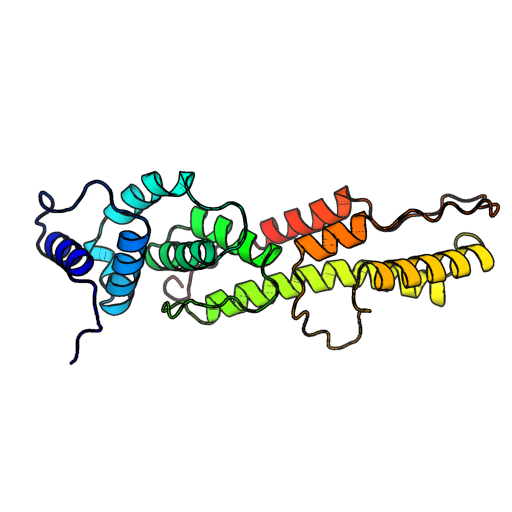A . ASN A 1 175 ? -4.022 0.384 -22.903 1.00 59.72 175 ASN A CA 1
ATOM 1398 C C . ASN A 1 175 ? -3.555 -0.822 -22.062 1.00 59.72 175 ASN A C 1
ATOM 1400 O O . ASN A 1 175 ? -4.314 -1.771 -21.870 1.00 59.72 175 ASN A O 1
ATOM 1404 N N . LEU A 1 176 ? -2.359 -0.786 -21.465 1.00 71.75 176 LEU A N 1
ATOM 1405 C CA . LEU A 1 176 ? -2.078 -1.678 -20.330 1.00 71.75 176 LEU A CA 1
ATOM 1406 C C . LEU A 1 176 ? -2.942 -1.315 -19.116 1.00 71.75 176 LEU A C 1
ATOM 1408 O O . LEU A 1 176 ? -2.826 -0.228 -18.550 1.00 71.75 176 LEU A O 1
ATOM 1412 N N . ASP A 1 177 ? -3.765 -2.261 -18.671 1.00 84.25 177 ASP A N 1
ATOM 1413 C CA . ASP A 1 177 ? -4.517 -2.161 -17.415 1.00 84.25 177 ASP A CA 1
ATOM 1414 C C . ASP A 1 177 ? -3.615 -2.288 -16.169 1.00 84.25 177 ASP A C 1
ATOM 1416 O O . ASP A 1 177 ? -4.038 -1.962 -15.054 1.00 84.25 177 ASP A O 1
ATOM 1420 N N . TYR A 1 178 ? -2.361 -2.713 -16.375 1.00 90.12 178 TYR A N 1
ATOM 1421 C CA . TYR A 1 178 ? -1.352 -3.002 -15.359 1.00 90.12 178 TYR A CA 1
ATOM 1422 C C . TYR A 1 178 ? -1.829 -3.996 -14.289 1.00 90.12 178 TYR A C 1
ATOM 1424 O O . TYR A 1 178 ? -1.367 -3.959 -13.141 1.00 90.12 178 TYR A O 1
ATOM 1432 N N . LYS A 1 179 ? -2.769 -4.874 -14.645 1.00 91.25 179 LYS A N 1
ATOM 1433 C CA . LYS A 1 179 ? -3.296 -5.894 -13.745 1.00 91.25 179 LYS A CA 1
ATOM 1434 C C . LYS A 1 179 ? -2.245 -6.972 -13.487 1.00 91.25 179 LYS A C 1
ATOM 1436 O O . LYS A 1 179 ? -1.511 -7.380 -14.383 1.00 91.25 179 LYS A O 1
ATOM 1441 N N . GLY A 1 180 ? -2.140 -7.420 -12.239 1.00 93.50 180 GLY A N 1
ATOM 1442 C CA . GLY A 1 180 ? -1.160 -8.426 -11.823 1.00 93.50 180 GLY A CA 1
ATOM 1443 C C . GLY A 1 180 ? 0.264 -7.889 -11.621 1.00 93.50 180 GLY A C 1
ATOM 1444 O O . GLY A 1 180 ? 1.150 -8.658 -11.241 1.00 93.50 180 GLY A O 1
ATOM 1445 N N . LEU A 1 181 ? 0.504 -6.592 -11.841 1.00 94.19 181 LEU A N 1
ATOM 1446 C CA . LEU A 1 181 ? 1.830 -5.980 -11.761 1.00 94.19 181 LEU A CA 1
ATOM 1447 C C . LEU A 1 181 ? 1.960 -5.081 -10.530 1.00 94.19 181 LEU A C 1
ATOM 1449 O O . LEU A 1 181 ? 1.193 -4.136 -10.349 1.00 94.19 181 LEU A O 1
ATOM 1453 N N . ALA A 1 182 ? 2.985 -5.354 -9.726 1.00 94.12 182 ALA A N 1
ATOM 1454 C CA . ALA A 1 182 ? 3.404 -4.499 -8.622 1.00 94.12 182 ALA A CA 1
ATOM 1455 C C . ALA A 1 182 ? 4.622 -3.656 -9.040 1.00 94.12 182 ALA A C 1
ATOM 1457 O O . ALA A 1 182 ? 5.583 -4.240 -9.559 1.00 94.12 182 ALA A O 1
ATOM 1458 N N . PRO A 1 183 ? 4.629 -2.326 -8.815 1.00 91.50 183 PRO A N 1
ATOM 1459 C CA . PRO A 1 183 ? 5.750 -1.456 -9.176 1.00 91.50 183 PRO A CA 1
ATOM 1460 C C . PRO A 1 183 ? 7.109 -1.962 -8.700 1.00 91.50 183 PRO A C 1
ATOM 1462 O O . PRO A 1 183 ? 8.043 -2.042 -9.490 1.00 91.50 183 PRO A O 1
ATOM 1465 N N . GLU A 1 184 ? 7.214 -2.370 -7.437 1.00 88.69 184 GLU A N 1
ATOM 1466 C CA . GLU A 1 184 ? 8.474 -2.831 -6.848 1.00 88.69 184 GLU A CA 1
ATOM 1467 C C . GLU A 1 184 ? 8.970 -4.135 -7.490 1.00 88.69 184 GLU A C 1
ATOM 1469 O O . GLU A 1 184 ? 10.153 -4.283 -7.792 1.00 88.69 184 GLU A O 1
ATOM 1474 N N . SER A 1 185 ? 8.051 -5.054 -7.801 1.00 89.81 185 SER A N 1
ATOM 1475 C CA . SER A 1 185 ? 8.388 -6.288 -8.521 1.00 89.81 185 SER A CA 1
ATOM 1476 C C . SER A 1 185 ? 8.848 -6.014 -9.956 1.00 89.81 185 SER A C 1
ATOM 1478 O O . SER A 1 185 ? 9.772 -6.663 -10.440 1.00 89.81 185 SER A O 1
ATOM 1480 N N . VAL A 1 186 ? 8.210 -5.066 -10.651 1.00 91.12 186 VAL A N 1
ATOM 1481 C CA . VAL A 1 186 ? 8.587 -4.674 -12.019 1.00 91.12 186 VAL A CA 1
ATOM 1482 C C . VAL A 1 186 ? 9.940 -3.971 -12.025 1.00 91.12 186 VAL A C 1
ATOM 1484 O O . VAL A 1 186 ? 10.800 -4.317 -12.828 1.00 91.12 186 VAL A O 1
ATOM 1487 N N . ALA A 1 187 ? 10.154 -3.040 -11.099 1.00 86.56 187 ALA A N 1
ATOM 1488 C CA . ALA A 1 187 ? 11.417 -2.339 -10.933 1.00 86.56 187 ALA A CA 1
ATOM 1489 C C . ALA A 1 187 ? 12.576 -3.308 -10.697 1.00 86.56 187 ALA A C 1
ATOM 1491 O O . ALA A 1 187 ? 13.572 -3.247 -11.413 1.00 86.56 187 ALA A O 1
ATOM 1492 N N . LYS A 1 188 ? 12.408 -4.263 -9.773 1.00 85.31 188 LYS A N 1
ATOM 1493 C CA . LYS A 1 188 ? 13.405 -5.305 -9.511 1.00 85.31 188 LYS A CA 1
ATOM 1494 C C . LYS A 1 188 ? 13.758 -6.091 -10.778 1.00 85.31 188 LYS A C 1
ATOM 1496 O O . LYS A 1 188 ? 14.933 -6.239 -11.093 1.00 85.31 188 LYS A O 1
ATOM 1501 N N . LYS A 1 189 ? 12.752 -6.513 -11.552 1.00 87.81 189 LYS A N 1
ATOM 1502 C CA . LYS A 1 189 ? 12.967 -7.219 -12.826 1.00 87.81 189 LYS A CA 1
ATOM 1503 C C . LYS A 1 189 ? 13.727 -6.369 -13.849 1.00 87.81 189 LYS A C 1
ATOM 1505 O O . LYS A 1 189 ? 14.611 -6.893 -14.509 1.00 87.81 189 LYS A O 1
ATOM 1510 N N . ILE A 1 190 ? 13.405 -5.078 -13.979 1.00 84.44 190 ILE A N 1
ATOM 1511 C CA . ILE A 1 190 ? 14.102 -4.161 -14.901 1.00 84.44 190 ILE A CA 1
ATOM 1512 C C . ILE A 1 190 ? 15.556 -3.939 -14.461 1.00 84.44 190 ILE A C 1
ATOM 1514 O O . ILE A 1 190 ? 16.437 -3.812 -15.303 1.00 84.44 190 ILE A O 1
ATOM 1518 N N . VAL A 1 191 ? 15.828 -3.906 -13.156 1.00 79.31 191 VAL A N 1
ATOM 1519 C CA . VAL A 1 191 ? 17.189 -3.771 -12.613 1.00 79.31 191 VAL A CA 1
ATOM 1520 C C . VAL A 1 191 ? 18.049 -5.008 -12.886 1.00 79.31 191 VAL A C 1
ATOM 1522 O O . VAL A 1 191 ? 19.244 -4.879 -13.142 1.00 79.31 191 VAL A O 1
ATOM 1525 N N . GLU A 1 192 ? 17.446 -6.195 -12.858 1.00 81.19 192 GLU A N 1
ATOM 1526 C CA . GLU A 1 192 ? 18.107 -7.477 -13.136 1.00 81.19 192 GLU A CA 1
ATOM 1527 C C . GLU A 1 192 ? 18.453 -7.680 -14.621 1.00 81.19 192 GLU A C 1
ATOM 1529 O O . GLU A 1 192 ? 19.108 -8.661 -14.971 1.00 81.19 192 GLU A O 1
ATOM 1534 N N . PHE A 1 193 ? 18.051 -6.758 -15.501 1.00 82.62 193 PHE A N 1
ATOM 1535 C CA . PHE A 1 193 ? 18.376 -6.804 -16.922 1.00 82.62 193 PHE A CA 1
ATOM 1536 C C . PHE A 1 193 ? 19.889 -6.848 -17.134 1.00 82.62 193 PHE A C 1
ATOM 1538 O O . PHE A 1 193 ? 20.616 -5.878 -16.895 1.00 82.62 193 PHE A O 1
ATOM 1545 N N . GLU A 1 194 ? 20.374 -7.996 -17.607 1.00 69.25 194 GLU A N 1
ATOM 1546 C CA . GLU A 1 194 ? 21.789 -8.191 -17.882 1.00 69.25 194 GLU A CA 1
ATOM 1547 C C . GLU A 1 194 ? 22.273 -7.150 -18.891 1.00 69.25 194 GLU A C 1
ATOM 1549 O O . GLU A 1 194 ? 21.657 -6.924 -19.940 1.00 69.25 194 GLU A O 1
ATOM 1554 N N . LYS A 1 195 ? 23.425 -6.536 -18.614 1.00 66.94 195 LYS A N 1
ATOM 1555 C CA . LYS A 1 195 ? 24.093 -5.728 -19.632 1.00 66.94 195 LYS A CA 1
ATOM 1556 C C . LYS A 1 195 ? 24.551 -6.668 -20.748 1.00 66.94 195 LYS A C 1
ATOM 1558 O O . LYS A 1 195 ? 25.303 -7.598 -20.458 1.00 66.94 195 LYS A O 1
ATOM 1563 N N . PRO A 1 196 ? 24.159 -6.425 -22.010 1.00 61.78 196 PRO A N 1
ATOM 1564 C CA . PRO A 1 196 ? 24.601 -7.256 -23.115 1.00 61.78 196 PRO A CA 1
ATOM 1565 C C . PRO A 1 196 ? 26.136 -7.236 -23.205 1.00 61.78 196 PRO A C 1
ATOM 1567 O O . PRO A 1 196 ? 26.729 -6.225 -23.582 1.00 61.78 196 PRO A O 1
ATOM 1570 N N . SER A 1 197 ? 26.784 -8.347 -22.850 1.00 56.78 197 SER A N 1
ATOM 1571 C CA . SER A 1 197 ? 28.238 -8.531 -22.892 1.00 56.78 197 SER A CA 1
ATOM 1572 C C . SER A 1 197 ? 28.676 -9.015 -24.275 1.00 56.78 197 SER A C 1
ATOM 1574 O O . SER A 1 197 ? 29.259 -10.083 -24.450 1.00 56.78 197 SER A O 1
ATOM 1576 N N . SER A 1 198 ? 28.370 -8.247 -25.319 1.00 52.62 198 SER A N 1
ATOM 1577 C CA . SER A 1 198 ? 28.851 -8.608 -26.649 1.00 52.62 198 SER A CA 1
ATOM 1578 C C . SER A 1 198 ? 30.331 -8.262 -26.803 1.00 52.62 198 SER A C 1
ATOM 1580 O O . SER A 1 198 ? 30.706 -7.106 -26.626 1.00 52.62 198 SER A O 1
ATOM 1582 N N . LYS A 1 199 ? 31.135 -9.225 -27.274 1.00 51.41 199 LYS A N 1
ATOM 1583 C CA . LYS A 1 199 ? 32.476 -8.998 -27.853 1.00 51.41 199 LYS A CA 1
ATOM 1584 C C . LYS A 1 199 ? 32.445 -8.197 -29.169 1.00 51.41 199 LYS A C 1
ATOM 1586 O O . LYS A 1 199 ? 33.488 -8.018 -29.791 1.00 51.41 199 LYS A O 1
ATOM 1591 N N . LEU A 1 200 ? 31.269 -7.735 -29.619 1.00 53.75 200 LEU A N 1
ATOM 1592 C CA . LEU A 1 200 ? 31.180 -6.750 -30.693 1.00 53.75 200 LEU A CA 1
ATOM 1593 C C . LEU A 1 200 ? 31.972 -5.509 -30.269 1.00 53.75 200 LEU A C 1
ATOM 1595 O O . LEU A 1 200 ? 31.848 -5.052 -29.134 1.00 53.75 200 LEU A O 1
ATOM 1599 N N . SER A 1 201 ? 32.788 -4.987 -31.181 1.00 51.09 201 SER A N 1
ATOM 1600 C CA . SER A 1 201 ? 33.642 -3.813 -30.989 1.00 51.09 201 SER A CA 1
ATOM 1601 C C . SER A 1 201 ? 32.799 -2.545 -30.732 1.00 51.09 201 SER A C 1
ATOM 1603 O O . SER A 1 201 ? 32.673 -1.684 -31.596 1.00 51.09 201 SER A O 1
ATOM 1605 N N . CYS A 1 202 ? 32.174 -2.412 -29.553 1.00 53.88 202 CYS A N 1
ATOM 1606 C CA . CYS A 1 202 ? 31.583 -1.150 -29.094 1.00 53.88 202 CYS A CA 1
ATOM 1607 C C . CYS A 1 202 ? 32.765 -0.233 -28.738 1.00 53.88 202 CYS A C 1
ATOM 1609 O O . CYS A 1 202 ? 33.346 -0.328 -27.660 1.00 53.88 202 CYS A O 1
ATOM 1611 N N . LYS A 1 203 ? 33.159 0.631 -29.684 1.00 54.03 203 LYS A N 1
ATOM 1612 C CA . LYS A 1 203 ? 34.187 1.671 -29.482 1.00 54.03 203 LYS A CA 1
ATOM 1613 C C . LYS A 1 203 ? 33.665 2.894 -28.702 1.00 54.03 203 LYS A C 1
ATOM 1615 O O . LYS A 1 203 ? 34.438 3.804 -28.423 1.00 54.03 203 LYS A O 1
ATOM 1620 N N . GLY A 1 204 ? 32.372 2.937 -28.357 1.00 53.09 204 GLY A N 1
ATOM 1621 C CA . GLY A 1 204 ? 31.713 4.072 -27.695 1.00 53.09 204 GLY A CA 1
ATOM 1622 C C . GLY A 1 204 ? 31.260 3.805 -26.251 1.00 53.09 204 GLY A C 1
ATOM 1623 O O . GLY A 1 204 ? 31.196 2.668 -25.793 1.00 53.09 204 GLY A O 1
ATOM 1624 N N . ARG A 1 205 ? 30.885 4.863 -25.512 1.00 51.78 205 ARG A N 1
ATOM 1625 C CA . ARG A 1 205 ? 30.217 4.744 -24.198 1.00 51.78 205 ARG A CA 1
ATOM 1626 C C . ARG A 1 205 ? 28.764 4.319 -24.395 1.00 51.78 205 ARG A C 1
ATOM 1628 O O . ARG A 1 205 ? 27.846 5.127 -24.456 1.00 51.78 205 ARG A O 1
ATOM 1635 N N . CYS A 1 206 ? 28.570 3.020 -24.512 1.00 57.78 206 CYS A N 1
ATOM 1636 C CA . CYS A 1 206 ? 27.266 2.418 -24.674 1.00 57.78 206 CYS A CA 1
ATOM 1637 C C . CYS A 1 206 ? 26.450 2.505 -23.356 1.00 57.78 206 CYS A C 1
ATOM 1639 O O . CYS A 1 206 ? 26.777 1.836 -22.376 1.00 57.78 206 CYS A O 1
ATOM 1641 N N . SER A 1 207 ? 25.401 3.339 -23.304 1.00 55.94 207 SER A N 1
ATOM 1642 C CA . SER A 1 207 ? 24.558 3.504 -22.107 1.00 55.94 207 SER A CA 1
ATOM 1643 C C . SER A 1 207 ? 23.638 2.291 -21.877 1.00 55.94 207 SER A C 1
ATOM 1645 O O . SER A 1 207 ? 22.958 1.802 -22.790 1.00 55.94 207 SER A O 1
ATOM 1647 N N . GLY A 1 208 ? 23.643 1.770 -20.645 1.00 55.19 208 GLY A N 1
ATOM 1648 C CA . GLY A 1 208 ? 22.702 0.737 -20.193 1.00 55.19 208 GLY A CA 1
ATOM 1649 C C . GLY A 1 208 ? 21.281 1.289 -20.025 1.00 55.19 208 GLY A C 1
ATOM 1650 O O . GLY A 1 208 ? 21.067 2.496 -20.151 1.00 55.19 208 GLY A O 1
ATOM 1651 N N . LEU A 1 209 ? 20.306 0.420 -19.720 1.00 54.31 209 LEU A N 1
ATOM 1652 C CA . LEU A 1 209 ? 19.068 0.905 -19.096 1.00 54.31 209 LEU A CA 1
ATOM 1653 C C . LEU A 1 209 ? 19.415 1.607 -17.774 1.00 54.31 209 LEU A C 1
ATOM 1655 O O . LEU A 1 209 ? 20.483 1.355 -17.207 1.00 54.31 209 LEU A O 1
ATOM 1659 N N . LEU A 1 210 ? 18.536 2.519 -17.340 1.00 53.84 210 LEU A N 1
ATOM 1660 C CA . LEU A 1 210 ? 18.646 3.262 -16.081 1.00 53.84 210 LEU A CA 1
ATOM 1661 C C . LEU A 1 210 ? 19.254 2.385 -14.984 1.00 53.84 210 LEU A C 1
ATOM 1663 O O . LEU A 1 210 ? 18.798 1.269 -14.746 1.00 53.84 210 LEU A O 1
ATOM 1667 N N . GLY A 1 211 ? 20.320 2.879 -14.352 1.00 51.94 211 GLY A N 1
ATOM 1668 C CA . GLY A 1 211 ? 20.965 2.136 -13.278 1.00 51.94 211 GLY A CA 1
ATOM 1669 C C . GLY A 1 211 ? 19.998 1.917 -12.104 1.00 51.94 211 GLY A C 1
ATOM 1670 O O . GLY A 1 211 ? 19.102 2.742 -11.915 1.00 51.94 211 GLY A O 1
ATOM 1671 N N . PRO A 1 212 ? 20.203 0.870 -11.283 1.00 49.81 212 PRO A N 1
ATOM 1672 C CA . PRO A 1 212 ? 19.352 0.552 -10.132 1.00 49.81 212 PRO A CA 1
ATOM 1673 C C . PRO A 1 212 ? 18.991 1.768 -9.270 1.00 49.81 212 PRO A C 1
ATOM 1675 O O . PRO A 1 212 ? 17.825 1.982 -8.954 1.00 49.81 212 PRO A O 1
ATOM 1678 N N . ARG A 1 213 ? 19.979 2.636 -9.012 1.00 46.22 213 ARG A N 1
ATOM 1679 C CA . ARG A 1 213 ? 19.812 3.871 -8.233 1.00 46.22 213 ARG A CA 1
ATOM 1680 C C . ARG A 1 213 ? 18.805 4.850 -8.834 1.00 46.22 213 ARG A C 1
ATOM 1682 O O . ARG A 1 213 ? 18.043 5.443 -8.092 1.00 46.22 213 ARG A O 1
ATOM 1689 N N . ALA A 1 214 ? 18.758 4.994 -10.158 1.00 56.78 214 ALA A N 1
ATOM 1690 C CA . ALA A 1 214 ? 17.821 5.910 -10.806 1.00 56.78 214 ALA A CA 1
ATOM 1691 C C . ALA A 1 214 ? 16.374 5.394 -10.725 1.00 56.78 214 ALA A C 1
ATOM 1693 O O . ALA A 1 214 ? 15.447 6.184 -10.598 1.00 56.78 214 ALA A O 1
ATOM 1694 N N . ILE A 1 215 ? 16.171 4.072 -10.762 1.00 58.19 215 ILE A N 1
ATOM 1695 C CA . ILE A 1 215 ? 14.846 3.454 -10.599 1.00 58.19 215 ILE A CA 1
ATOM 1696 C C . ILE A 1 215 ? 14.381 3.559 -9.142 1.00 58.19 215 ILE A C 1
ATOM 1698 O O . ILE A 1 215 ? 13.234 3.924 -8.887 1.00 58.19 215 ILE A O 1
ATOM 1702 N N . GLU A 1 216 ? 15.272 3.291 -8.188 1.00 54.44 216 GLU A N 1
ATOM 1703 C CA . GLU A 1 216 ? 15.000 3.459 -6.757 1.00 54.44 216 GLU A CA 1
ATOM 1704 C C . GLU A 1 216 ? 14.703 4.921 -6.402 1.00 54.44 216 GLU A C 1
ATOM 1706 O O . GLU A 1 216 ? 13.725 5.185 -5.707 1.00 54.44 216 GLU A O 1
ATOM 1711 N N . GLU A 1 217 ? 15.468 5.876 -6.937 1.00 58.94 217 GLU A N 1
ATOM 1712 C CA . GLU A 1 217 ? 15.213 7.313 -6.794 1.00 58.94 217 GLU A CA 1
ATOM 1713 C C . GLU A 1 217 ? 13.885 7.725 -7.437 1.00 58.94 217 GLU A C 1
ATOM 1715 O O . GLU A 1 217 ? 13.143 8.491 -6.833 1.00 58.94 217 GLU A O 1
ATOM 1720 N N . LEU A 1 218 ? 13.524 7.198 -8.613 1.00 61.59 218 LEU A N 1
ATOM 1721 C CA . LEU A 1 218 ? 12.231 7.475 -9.254 1.00 61.59 218 LEU A CA 1
ATOM 1722 C C . LEU A 1 218 ? 11.048 6.972 -8.418 1.00 61.59 218 LEU A C 1
ATOM 1724 O O . LEU A 1 218 ? 10.052 7.687 -8.276 1.00 61.59 218 LEU A O 1
ATOM 1728 N N . ILE A 1 219 ? 11.157 5.766 -7.850 1.00 58.94 219 ILE A N 1
ATOM 1729 C CA . ILE A 1 219 ? 10.143 5.217 -6.941 1.00 58.94 219 ILE A CA 1
ATOM 1730 C C . ILE A 1 219 ? 10.087 6.072 -5.680 1.00 58.94 219 ILE A C 1
ATOM 1732 O O . ILE A 1 219 ? 9.016 6.568 -5.349 1.00 58.94 219 ILE A O 1
ATOM 1736 N N . TYR A 1 220 ? 11.228 6.311 -5.032 1.00 54.78 220 TYR A N 1
ATOM 1737 C CA . TYR A 1 220 ? 11.327 7.057 -3.781 1.00 54.78 220 TYR A CA 1
ATOM 1738 C C . TYR A 1 220 ? 10.836 8.503 -3.915 1.00 54.78 220 TYR A C 1
ATOM 1740 O O . TYR A 1 220 ? 9.958 8.926 -3.161 1.00 54.78 220 TYR A O 1
ATOM 1748 N N . HIS A 1 221 ? 11.340 9.258 -4.896 1.00 59.12 221 HIS A N 1
ATOM 1749 C CA . HIS A 1 221 ? 10.947 10.646 -5.128 1.00 59.12 221 HIS A CA 1
ATOM 1750 C C . HIS A 1 221 ? 9.479 10.762 -5.477 1.00 59.12 221 HIS A C 1
ATOM 1752 O O . HIS A 1 221 ? 8.841 11.685 -4.987 1.00 59.12 221 HIS A O 1
ATOM 1758 N N . ARG A 1 222 ? 8.917 9.839 -6.264 1.00 59.28 222 ARG A N 1
ATOM 1759 C CA . ARG A 1 222 ? 7.492 9.895 -6.574 1.00 59.28 222 ARG A CA 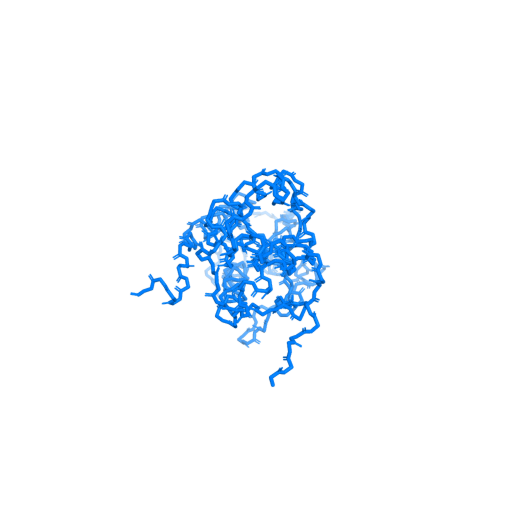1
ATOM 1760 C C . ARG A 1 222 ? 6.632 9.463 -5.398 1.00 59.28 222 ARG A C 1
ATOM 1762 O O . ARG A 1 222 ? 5.672 10.153 -5.125 1.00 59.28 222 ARG A O 1
ATOM 1769 N N . THR A 1 223 ? 7.005 8.441 -4.629 1.00 52.00 223 THR A N 1
ATOM 1770 C CA . THR A 1 223 ? 6.299 8.123 -3.373 1.00 52.00 223 THR A CA 1
ATOM 1771 C C . THR A 1 223 ? 6.390 9.251 -2.340 1.00 52.00 223 THR A C 1
ATOM 1773 O O . THR A 1 223 ? 5.485 9.403 -1.531 1.00 52.00 223 THR A O 1
ATOM 1776 N N . LYS A 1 224 ? 7.452 10.068 -2.386 1.00 49.09 224 LYS A N 1
ATOM 1777 C CA . LYS A 1 224 ? 7.660 11.236 -1.516 1.00 49.09 224 LYS A CA 1
ATOM 1778 C C . LYS A 1 224 ? 6.971 12.511 -2.033 1.00 49.09 224 LYS A C 1
ATOM 1780 O O . LYS A 1 224 ? 6.525 13.315 -1.224 1.00 49.09 224 LYS A O 1
ATOM 1785 N N . LEU A 1 225 ? 6.885 12.705 -3.354 1.00 47.41 225 LEU A N 1
ATOM 1786 C CA . LEU A 1 225 ? 6.159 13.798 -4.033 1.00 47.41 225 LEU A CA 1
ATOM 1787 C C . LEU A 1 225 ? 4.650 13.555 -4.037 1.00 47.41 225 LEU A C 1
ATOM 1789 O O . LEU A 1 225 ? 3.886 14.481 -3.800 1.00 47.41 225 LEU A O 1
ATOM 1793 N N . SER A 1 226 ? 4.234 12.296 -4.175 1.00 45.50 226 SER A N 1
ATOM 1794 C CA . SER A 1 226 ? 2.931 11.785 -3.748 1.00 45.50 226 SER A CA 1
ATOM 1795 C C . SER A 1 226 ? 2.851 11.707 -2.218 1.00 45.50 226 SER A C 1
ATOM 1797 O O . SER A 1 226 ? 2.111 10.874 -1.706 1.00 45.50 226 SER A O 1
ATOM 1799 N N . GLY A 1 227 ? 3.602 12.563 -1.497 1.00 43.78 227 GLY A N 1
ATOM 1800 C CA . GLY A 1 227 ? 3.473 12.917 -0.082 1.00 43.78 227 GLY A CA 1
ATOM 1801 C C . GLY A 1 227 ? 2.109 13.543 0.161 1.00 43.78 227 GLY A C 1
ATOM 1802 O O . GLY A 1 227 ? 1.943 14.718 0.477 1.00 43.78 227 GLY A O 1
ATOM 1803 N N . LEU A 1 228 ? 1.118 12.709 -0.082 1.00 38.25 228 LEU A N 1
ATOM 1804 C CA . LEU A 1 228 ? -0.284 12.945 -0.012 1.00 38.25 228 LEU A CA 1
ATOM 1805 C C . LEU A 1 228 ? -0.602 12.914 1.473 1.00 38.25 228 LEU A C 1
ATOM 1807 O O . LEU A 1 228 ? -1.033 11.917 2.044 1.00 38.25 228 LEU A O 1
ATOM 1811 N N . ILE A 1 229 ? -0.466 14.099 2.055 1.00 37.62 229 ILE A N 1
ATOM 1812 C CA . ILE A 1 229 ? -1.559 14.710 2.800 1.00 37.62 229 ILE A CA 1
ATOM 1813 C C . ILE A 1 229 ? -2.820 14.628 1.900 1.00 37.62 229 ILE A C 1
A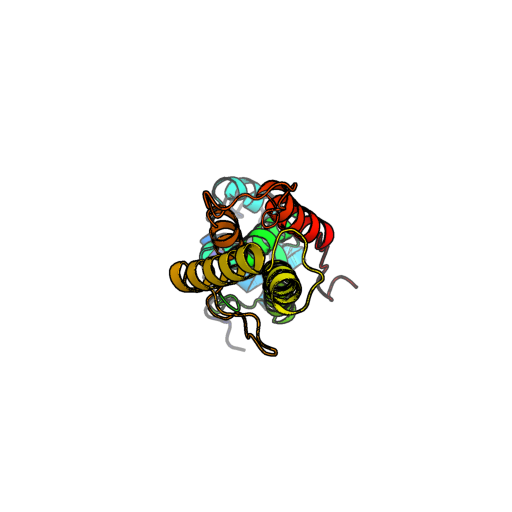TOM 1815 O O . ILE A 1 229 ? -3.281 15.614 1.336 1.00 37.62 229 ILE A O 1
ATOM 1819 N N . LEU A 1 230 ? -3.342 13.419 1.656 1.00 38.62 230 LEU A N 1
ATOM 1820 C CA . LEU A 1 230 ? -4.708 13.204 1.196 1.00 38.62 230 LEU A CA 1
ATOM 1821 C C . LEU A 1 230 ? -5.536 13.321 2.452 1.00 38.62 230 LEU A C 1
ATOM 1823 O O . LEU A 1 230 ? -5.874 12.328 3.088 1.00 38.62 230 LEU A O 1
ATOM 1827 N N . LEU A 1 231 ? -5.808 14.560 2.825 1.00 32.66 231 LEU A N 1
ATOM 1828 C CA . LEU A 1 231 ? -6.914 14.840 3.708 1.00 32.66 231 LEU A CA 1
ATOM 1829 C C . LEU A 1 231 ? -8.187 14.356 2.981 1.00 32.66 231 LEU A C 1
ATOM 1831 O O . LEU A 1 231 ? -8.446 14.809 1.859 1.00 32.66 231 LEU A O 1
ATOM 1835 N N . PRO A 1 232 ? -8.938 13.387 3.540 1.00 33.72 232 PRO A N 1
ATOM 1836 C CA . PRO A 1 232 ? -10.223 12.989 2.975 1.00 33.72 232 PRO A CA 1
ATOM 1837 C C . PRO A 1 232 ? -11.150 14.210 2.902 1.00 33.72 232 PRO A C 1
ATOM 1839 O O . PRO A 1 232 ? -10.995 15.130 3.694 1.00 33.72 232 PRO A O 1
ATOM 1842 N N . GLU A 1 233 ? -12.117 14.246 1.978 1.00 34.44 233 GLU A N 1
ATOM 1843 C CA . GLU A 1 233 ? -12.984 15.426 1.748 1.00 34.44 233 GLU A CA 1
ATOM 1844 C C . GLU A 1 233 ? -13.677 15.973 3.008 1.00 34.44 233 GLU A C 1
ATOM 1846 O O . GLU A 1 233 ? -13.993 17.151 3.051 1.00 34.44 233 GLU A O 1
ATOM 1851 N N . GLN A 1 234 ? -13.824 15.165 4.063 1.00 35.62 234 GLN A N 1
ATOM 1852 C CA . GLN A 1 234 ? -14.259 15.598 5.400 1.00 35.62 234 GLN A CA 1
ATOM 1853 C C . GLN A 1 234 ? -13.299 16.593 6.108 1.00 35.62 234 GLN A C 1
ATOM 1855 O O . GLN A 1 234 ? -13.592 17.041 7.211 1.00 35.62 234 GLN A O 1
ATOM 1860 N N . TRP A 1 235 ? -12.160 16.915 5.487 1.00 35.75 235 TRP A N 1
ATOM 1861 C CA . TRP A 1 235 ? -11.120 17.853 5.928 1.00 35.75 235 TRP A CA 1
ATOM 1862 C C . TRP A 1 235 ? -10.835 18.968 4.888 1.00 35.75 235 TRP A C 1
ATOM 1864 O O . TRP A 1 235 ? -9.796 19.627 4.976 1.00 35.75 235 TRP A O 1
ATOM 1874 N N . ARG A 1 236 ? -11.713 19.168 3.891 1.00 33.88 236 ARG A N 1
ATOM 1875 C CA . ARG A 1 236 ? -11.809 20.425 3.117 1.00 33.88 236 ARG A CA 1
ATOM 1876 C C . ARG A 1 236 ? -12.973 21.254 3.636 1.00 33.88 236 ARG A C 1
ATOM 1878 O O . ARG A 1 236 ? -12.826 22.493 3.620 1.00 33.88 236 ARG A O 1
#

Sequence (236 aa):
MLLPNTDPEAFSILLDLMHCRTQEVPTAVTFDELVELAVQVNYFKCHGALGLYPARWIEHLKAKRPNAYCDEIVKWIFVSVVFNDCEIYASVTCLAIRQSKDIINTLDLPIPLSVTGTINLERKGLLKLLFRDVELRRHRLEAGEIICTAECDSFRLGALMKQMKTHGLPWPRENLDYKGLAPESVAKKIVEFEKPSSKLSCKGRCSGLLGPRAIEELIYHRTKLSGLILLPEQWR

Organism: Neosartorya fischeri (strain ATCC 1020 / DSM 3700 / CBS 544.65 / FGSC A1164 / JCM 1740 / NRRL 181 / WB 181) (NCBI:txid331117)

Secondary structure (DSSP, 8-state):
-PPP---HHHHHHHHHHHTT-TTTS-S---HHHHHHHHHHHHHHT-GGGGTTHHHHHHHHHGGG--SS-SHHHHHHHHHHHHTT-HHHHHHHHHHHHHH-SSSPP-TT----HHHHHHHHHHHHHHHHHHHHHHHHHHHHHHHS--SS-HHHHHHHHHHHHHHHHHTTPPP--TT---TT--HHHHHHHHHT-------S---S----S--HHHHHHHHHHHHHHT------GGG-

Foldseek 3Di:
DDDPPQDPVLVVLLVCLQVVVVVPHDQEDDLVSLLSVLQVCVVVVPLVSCPCSLVRRCVVCVVVQDPADDVVLLSQCSSCLSNVPLVSNLNSLLRLLQHPQAQDDNVPGPDDPVSSVVSRVSSVVLVCVLLVLLVVLLCCLVPNDDQFDVVVSVVVNVLSVVLCVVLVHDHDDPDDPSHRDGSNSSLVSLQPRDDPPDPPPRVDPDDDRDHSVVSVCSSVVSSVVVSDPVPDPVRD

Radius of gyration: 24.05 Å; Cα contacts (8 Å, |Δi|>4): 208; chains: 1; bounding box: 67×34×71 Å

pLDDT: mean 82.62, std 17.36, range [32.66, 98.06]

Mean predicted aligned error: 8.51 Å

Solvent-accessible surface area (backbone atoms only — not comparable to full-atom values): 14055 Å² total; per-residue (Å²): 135,81,76,72,98,65,59,66,65,43,51,48,47,50,48,30,39,67,69,67,38,63,88,78,43,73,88,67,69,56,73,67,52,49,42,50,34,35,52,50,32,64,70,72,68,44,63,75,49,50,69,67,51,60,64,53,34,47,63,75,45,57,84,74,55,76,94,62,72,50,73,66,42,48,51,46,39,44,38,19,62,67,70,66,35,64,69,57,29,46,53,38,46,50,43,40,26,34,55,36,31,54,72,72,75,62,83,89,46,96,60,56,66,70,57,49,49,48,41,39,50,51,24,50,50,51,40,51,53,61,45,47,57,54,46,57,51,49,49,41,49,76,75,42,79,78,83,77,40,73,68,55,33,50,50,48,45,52,49,54,55,49,48,35,58,74,71,70,49,80,79,86,51,96,82,72,84,57,69,78,50,19,36,53,62,51,49,53,54,62,52,66,54,73,76,85,83,64,88,64,87,70,89,56,91,78,80,72,76,78,53,60,67,56,53,51,46,52,51,50,51,46,59,55,70,59,59,57,84,70,67,58,78,96,72,113